Protein AF-0000000086747196 (afdb_homodimer)

Structure (mmCIF, N/CA/C/O backbone):
data_AF-0000000086747196-model_v1
#
loop_
_entity.id
_entity.type
_entity.pdbx_description
1 polymer 'Antibiotic biosynthesis monooxygenase'
#
loop_
_atom_site.group_PDB
_atom_site.id
_atom_site.type_symbol
_atom_site.label_atom_id
_atom_site.label_alt_id
_atom_site.label_comp_id
_atom_site.label_asym_id
_atom_site.label_entity_id
_atom_site.label_seq_id
_atom_site.pdbx_PDB_ins_code
_atom_site.Cartn_x
_atom_site.Cartn_y
_atom_site.Cartn_z
_atom_site.occupancy
_atom_site.B_iso_or_equiv
_atom_site.auth_seq_id
_atom_site.auth_comp_id
_atom_site.auth_asym_id
_atom_site.auth_atom_id
_atom_site.pdbx_PDB_model_num
ATOM 1 N N . MET A 1 1 ? -5.027 11.367 19.156 1 90.75 1 MET A N 1
ATOM 2 C CA . MET A 1 1 ? -3.875 11.539 18.266 1 90.75 1 MET A CA 1
ATOM 3 C C . MET A 1 1 ? -3.477 10.211 17.625 1 90.75 1 MET A C 1
ATOM 5 O O . MET A 1 1 ? -3.559 9.156 18.266 1 90.75 1 MET A O 1
ATOM 9 N N . VAL A 1 2 ? -2.98 10.359 16.328 1 92.88 2 VAL A N 1
ATOM 10 C CA . VAL A 1 2 ? -2.553 9.156 15.625 1 92.88 2 VAL A CA 1
ATOM 11 C C . VAL A 1 2 ? -1.23 8.664 16.203 1 92.88 2 VAL A C 1
ATOM 13 O O . VAL A 1 2 ? -0.332 9.453 16.5 1 92.88 2 VAL A O 1
ATOM 16 N N . LYS A 1 3 ? -1.18 7.414 16.469 1 95.62 3 LYS A N 1
ATOM 17 C CA . LYS A 1 3 ? 0.09 6.77 16.781 1 95.62 3 LYS A CA 1
ATOM 18 C C . LYS A 1 3 ? 0.82 6.324 15.523 1 95.62 3 LYS A C 1
ATOM 20 O O . LYS A 1 3 ? 0.266 5.586 14.703 1 95.62 3 LYS A O 1
ATOM 25 N N . LEU A 1 4 ? 2.094 6.734 15.367 1 96.31 4 LEU A N 1
ATOM 26 C CA . LEU A 1 4 ? 2.871 6.344 14.195 1 96.31 4 LEU A CA 1
ATOM 27 C C . LEU A 1 4 ? 3.801 5.18 14.523 1 96.31 4 LEU A C 1
ATOM 29 O O . LEU A 1 4 ? 4.527 5.223 15.516 1 96.31 4 LEU A O 1
ATOM 33 N N . GLU A 1 5 ? 3.701 4.172 13.781 1 97.94 5 GLU A N 1
ATOM 34 C CA . GLU A 1 5 ? 4.578 3.012 13.922 1 97.94 5 GLU A CA 1
ATOM 35 C C . GLU A 1 5 ? 5.402 2.791 12.656 1 97.94 5 GLU A C 1
ATOM 37 O O . GLU A 1 5 ? 4.91 2.986 11.547 1 97.94 5 GLU A O 1
ATOM 42 N N . GLU A 1 6 ? 6.676 2.35 12.859 1 98.69 6 GLU A N 1
ATOM 43 C CA . GLU A 1 6 ? 7.531 2.053 11.719 1 98.69 6 GLU A CA 1
ATOM 44 C C . GLU A 1 6 ? 7.023 0.837 10.945 1 98.69 6 GLU A C 1
ATOM 46 O O . GLU A 1 6 ? 6.73 -0.203 11.539 1 98.69 6 GLU A O 1
ATOM 51 N N . MET A 1 7 ? 6.98 0.972 9.602 1 98.31 7 MET A N 1
ATOM 52 C CA . MET A 1 7 ? 6.586 -0.155 8.766 1 98.31 7 MET A CA 1
ATOM 53 C C . MET A 1 7 ? 7.738 -1.137 8.594 1 98.31 7 MET A C 1
ATOM 55 O O . MET A 1 7 ? 7.523 -2.346 8.492 1 98.31 7 MET A O 1
ATOM 59 N N . ASP A 1 8 ? 8.922 -0.646 8.539 1 98 8 ASP A N 1
ATOM 60 C CA . ASP A 1 8 ? 10.141 -1.409 8.297 1 98 8 ASP A CA 1
ATOM 61 C C . ASP A 1 8 ? 10.992 -1.504 9.562 1 98 8 ASP A C 1
ATOM 63 O O . ASP A 1 8 ? 11.078 -0.542 10.328 1 98 8 ASP A O 1
ATOM 67 N N . THR A 1 9 ? 11.625 -2.621 9.727 1 95.06 9 THR A N 1
ATOM 68 C CA . THR A 1 9 ? 12.43 -2.793 10.922 1 95.06 9 THR A CA 1
ATOM 69 C C . THR A 1 9 ? 13.891 -2.441 10.648 1 95.06 9 THR A C 1
ATOM 71 O O . THR A 1 9 ? 14.68 -2.297 11.586 1 95.06 9 THR A O 1
ATOM 74 N N . HIS A 1 10 ? 14.258 -2.199 9.43 1 96.62 10 HIS A N 1
ATOM 75 C CA . HIS A 1 10 ? 15.648 -1.953 9.055 1 96.62 10 HIS A CA 1
ATOM 76 C C . HIS A 1 10 ? 15.914 -0.462 8.883 1 96.62 10 HIS A C 1
ATOM 78 O O . HIS A 1 10 ? 17.031 0.002 9.109 1 96.62 10 HIS A O 1
ATOM 84 N N . VAL A 1 11 ? 14.945 0.25 8.375 1 98.12 11 VAL A N 1
ATOM 85 C CA . VAL A 1 11 ? 15.07 1.682 8.117 1 98.12 11 VAL A CA 1
ATOM 86 C C . VAL A 1 11 ? 13.844 2.412 8.672 1 98.12 11 VAL A C 1
ATOM 88 O O . VAL A 1 11 ? 12.711 1.961 8.492 1 98.12 11 VAL A O 1
ATOM 91 N N . THR A 1 12 ? 14.078 3.535 9.367 1 98.31 12 THR A N 1
ATOM 92 C CA . THR A 1 12 ? 12.992 4.348 9.898 1 98.31 12 THR A CA 1
ATOM 93 C C . THR A 1 12 ? 12.508 5.355 8.859 1 98.31 12 THR A C 1
ATOM 95 O O . THR A 1 12 ? 13.188 5.613 7.867 1 98.31 12 THR A O 1
ATOM 98 N N . LEU A 1 13 ? 11.359 5.895 9.109 1 98.56 13 LEU A N 1
ATOM 99 C CA . LEU A 1 13 ? 10.859 6.965 8.25 1 98.56 13 LEU A CA 1
ATOM 100 C C . LEU A 1 13 ? 11.812 8.148 8.25 1 98.56 13 LEU A C 1
ATOM 102 O O . LEU A 1 13 ? 12.086 8.734 7.199 1 98.56 13 LEU A O 1
ATOM 106 N N . ARG A 1 14 ? 12.297 8.492 9.414 1 98.19 14 ARG A N 1
ATOM 107 C CA . ARG A 1 14 ? 13.234 9.609 9.5 1 98.19 14 ARG A CA 1
ATOM 108 C C . ARG A 1 14 ? 14.461 9.367 8.625 1 98.19 14 ARG A C 1
ATOM 110 O O . ARG A 1 14 ? 14.906 10.273 7.914 1 98.19 14 ARG A O 1
ATOM 117 N N . GLU A 1 15 ? 14.992 8.156 8.648 1 98.62 15 GLU A N 1
ATOM 118 C CA . GLU A 1 15 ? 16.141 7.816 7.809 1 98.62 15 GLU A CA 1
ATOM 119 C C . GLU A 1 15 ? 15.789 7.945 6.324 1 98.62 15 GLU A C 1
ATOM 121 O O . GLU A 1 15 ? 16.625 8.352 5.52 1 98.62 15 GLU A O 1
ATOM 126 N N . GLN A 1 16 ? 14.633 7.617 5.965 1 98.88 16 GLN A N 1
ATOM 127 C CA . GLN A 1 16 ? 14.188 7.785 4.586 1 98.88 16 GLN A CA 1
ATOM 128 C C . GLN A 1 16 ? 14.141 9.266 4.199 1 98.88 16 GLN A C 1
ATOM 130 O O . GLN A 1 16 ? 14.672 9.656 3.158 1 98.88 16 GLN A O 1
ATOM 135 N N . LEU A 1 17 ? 13.547 10.023 5.07 1 98.69 17 LEU A N 1
ATOM 136 C CA . LEU A 1 17 ? 13.328 11.438 4.797 1 98.69 17 LEU A CA 1
ATOM 137 C C . LEU A 1 17 ? 14.648 12.156 4.555 1 98.69 17 LEU A C 1
ATOM 139 O O . LEU A 1 17 ? 14.703 13.133 3.809 1 98.69 17 LEU A O 1
ATOM 143 N N . PHE A 1 18 ? 15.664 11.609 5.051 1 98.44 18 PHE A N 1
ATOM 144 C CA . PHE A 1 18 ? 16.922 12.328 4.949 1 98.44 18 PHE A CA 1
ATOM 145 C C . PHE A 1 18 ? 17.938 11.547 4.105 1 98.44 18 PHE A C 1
ATOM 147 O O . PHE A 1 18 ? 19.125 11.828 4.145 1 98.44 18 PHE A O 1
ATOM 154 N N . SER A 1 19 ? 17.406 10.578 3.381 1 98.56 19 SER A N 1
ATOM 155 C CA . SER A 1 19 ? 18.266 9.844 2.449 1 98.56 19 SER A CA 1
ATOM 156 C C . SER A 1 19 ? 18.516 10.656 1.182 1 98.56 19 SER A C 1
ATOM 158 O O . SER A 1 19 ? 18.016 11.773 1.042 1 98.56 19 SER A O 1
ATOM 160 N N . ASN A 1 20 ? 19.391 10.141 0.285 1 96.75 20 ASN A N 1
ATOM 161 C CA . ASN A 1 20 ? 19.703 10.797 -0.978 1 96.75 20 ASN A CA 1
ATOM 162 C C . ASN A 1 20 ? 18.984 10.148 -2.148 1 96.75 20 ASN A C 1
ATOM 164 O O . ASN A 1 20 ? 19.594 9.812 -3.162 1 96.75 20 ASN A O 1
ATOM 168 N N . THR A 1 21 ? 17.781 10.133 -2.027 1 97.94 21 THR A N 1
ATOM 169 C CA . THR A 1 21 ? 16.984 9.5 -3.07 1 97.94 21 THR A CA 1
ATOM 170 C C . THR A 1 21 ? 16.562 10.516 -4.125 1 97.94 21 THR A C 1
ATOM 172 O O . THR A 1 21 ? 16.078 11.602 -3.791 1 97.94 21 THR A O 1
ATOM 175 N N . ASP A 1 22 ? 16.781 10.148 -5.402 1 97.88 22 ASP A N 1
ATOM 176 C CA . ASP A 1 22 ? 16.375 11 -6.52 1 97.88 22 ASP A CA 1
ATOM 177 C C . ASP A 1 22 ? 15.141 10.438 -7.211 1 97.88 22 ASP A C 1
ATOM 179 O O . ASP A 1 22 ? 14.805 9.266 -7.039 1 97.88 22 ASP A O 1
ATOM 183 N N . GLY A 1 23 ? 14.43 11.359 -7.898 1 97.81 23 GLY A N 1
ATOM 184 C CA . GLY A 1 23 ? 13.281 10.922 -8.68 1 97.81 23 GLY A CA 1
ATOM 185 C C . GLY A 1 23 ? 11.984 10.906 -7.891 1 97.81 23 GLY A C 1
ATOM 186 O O . GLY A 1 23 ? 11.969 11.273 -6.715 1 97.81 23 GLY A O 1
ATOM 187 N N . SER A 1 24 ? 10.961 10.531 -8.531 1 98.44 24 SER A N 1
ATOM 188 C CA . SER A 1 24 ? 9.633 10.477 -7.938 1 98.44 24 SER A CA 1
ATOM 189 C C . SER A 1 24 ? 9.562 9.422 -6.84 1 98.44 24 SER A C 1
ATOM 191 O O . SER A 1 24 ? 10.266 8.406 -6.898 1 98.44 24 SER A O 1
ATOM 193 N N . ILE A 1 25 ? 8.789 9.68 -5.848 1 98.88 25 ILE A N 1
ATOM 194 C CA . ILE A 1 25 ? 8.609 8.727 -4.754 1 98.88 25 ILE A CA 1
ATOM 195 C C . ILE A 1 25 ? 7.121 8.516 -4.492 1 98.88 25 ILE A C 1
ATOM 197 O O . ILE A 1 25 ? 6.281 9.234 -5.035 1 98.88 25 ILE A O 1
ATOM 201 N N . VAL A 1 26 ? 6.859 7.461 -3.758 1 98.88 26 VAL A N 1
ATOM 202 C CA . VAL A 1 26 ? 5.504 7.117 -3.35 1 98.88 26 VAL A CA 1
ATOM 203 C C . VAL A 1 26 ? 5.43 7.023 -1.826 1 98.88 26 VAL A C 1
ATOM 205 O O . VAL A 1 26 ? 6.129 6.215 -1.214 1 98.88 26 VAL A O 1
ATOM 208 N N . LEU A 1 27 ? 4.656 7.879 -1.209 1 98.88 27 LEU A N 1
ATOM 209 C CA . LEU A 1 27 ? 4.309 7.719 0.199 1 98.88 27 LEU A CA 1
ATOM 210 C C . LEU A 1 27 ? 3.152 6.742 0.368 1 98.88 27 LEU A C 1
ATOM 212 O O . LEU A 1 27 ? 2.066 6.961 -0.173 1 98.88 27 LEU A O 1
ATOM 216 N N . VAL A 1 28 ? 3.426 5.645 1.025 1 98.88 28 VAL A N 1
ATOM 217 C CA . VAL A 1 28 ? 2.379 4.719 1.438 1 98.88 28 VAL A CA 1
ATOM 218 C C . VAL A 1 28 ? 2.174 4.809 2.949 1 98.88 28 VAL A C 1
ATOM 220 O O . VAL A 1 28 ? 3.141 4.828 3.713 1 98.88 28 VAL A O 1
ATOM 223 N N . ASN A 1 29 ? 1 4.957 3.367 1 98.75 29 ASN A N 1
ATOM 224 C CA . ASN A 1 29 ? 0.638 4.902 4.781 1 98.75 29 ASN A CA 1
ATOM 225 C C . ASN A 1 29 ? -0.498 3.914 5.031 1 98.75 29 ASN A C 1
ATOM 227 O O . ASN A 1 29 ? -1.583 4.051 4.461 1 98.75 29 ASN A O 1
ATOM 231 N N . ILE A 1 30 ? -0.238 2.922 5.812 1 98.81 30 ILE A N 1
ATOM 232 C CA . ILE A 1 30 ? -1.28 1.993 6.234 1 98.81 30 ILE A CA 1
ATOM 233 C C . ILE A 1 30 ? -1.869 2.449 7.566 1 98.81 30 ILE A C 1
ATOM 235 O O . ILE A 1 30 ? -1.138 2.65 8.539 1 98.81 30 ILE A O 1
ATOM 239 N N . PHE A 1 31 ? -3.195 2.605 7.602 1 98.44 31 PHE A N 1
ATOM 240 C CA . PHE A 1 31 ? -3.902 2.982 8.82 1 98.44 31 PHE A CA 1
ATOM 241 C C . PHE A 1 31 ? -4.699 1.806 9.367 1 98.44 31 PHE A C 1
ATOM 243 O O . PHE A 1 31 ? -5.328 1.066 8.609 1 98.44 31 PHE A O 1
ATOM 250 N N . HIS A 1 32 ? -4.648 1.648 10.648 1 98.38 32 HIS A N 1
ATOM 251 C CA . HIS A 1 32 ? -5.547 0.742 11.359 1 98.38 32 HIS A CA 1
ATOM 252 C C . HIS A 1 32 ? -6.477 1.506 12.289 1 98.38 32 HIS A C 1
ATOM 254 O O . HIS A 1 32 ? -6.02 2.262 13.148 1 98.38 32 HIS A O 1
ATOM 260 N N . VAL A 1 33 ? -7.707 1.326 12.039 1 97.12 33 VAL A N 1
ATOM 261 C CA . VAL A 1 33 ? -8.727 2.002 12.836 1 97.12 33 VAL A CA 1
ATOM 262 C C . VAL A 1 33 ? -9.852 1.024 13.172 1 97.12 33 VAL A C 1
ATOM 264 O O . VAL A 1 33 ? -10.039 0.022 12.484 1 97.12 33 VAL A O 1
ATOM 267 N N . ASP A 1 34 ? -10.523 1.28 14.336 1 96.81 34 ASP A N 1
ATOM 268 C CA . ASP A 1 34 ? -11.773 0.56 14.547 1 96.81 34 ASP A CA 1
ATOM 269 C C . ASP A 1 34 ? -12.734 0.773 13.375 1 96.81 34 ASP A C 1
ATOM 271 O O . ASP A 1 34 ? -12.953 1.907 12.945 1 96.81 34 ASP A O 1
ATOM 275 N N . PRO A 1 35 ? -13.258 -0.34 12.883 1 97 35 PRO A N 1
ATOM 276 C CA . PRO A 1 35 ? -14.125 -0.192 11.711 1 97 35 PRO A CA 1
ATOM 277 C C . PRO A 1 35 ? -15.258 0.809 11.938 1 97 35 PRO A C 1
ATOM 279 O O . PRO A 1 35 ? -15.695 1.475 11 1 97 35 PRO A O 1
ATOM 282 N N . SER A 1 36 ? -15.719 0.978 13.117 1 96.62 36 SER A N 1
ATOM 283 C CA . SER A 1 36 ? -16.797 1.91 13.43 1 96.62 36 SER A CA 1
ATOM 284 C C . SER A 1 36 ? -16.344 3.357 13.266 1 96.62 36 SER A C 1
ATOM 286 O O . SER A 1 36 ? -17.172 4.27 13.219 1 96.62 36 SER A O 1
ATOM 288 N N . MET A 1 37 ? -15.055 3.584 13.102 1 95.88 37 MET A N 1
ATOM 289 C CA . MET A 1 37 ? -14.492 4.93 13.008 1 95.88 37 MET A CA 1
ATOM 290 C C . MET A 1 37 ? -13.992 5.211 11.594 1 95.88 37 MET A C 1
ATOM 292 O O . MET A 1 37 ? -13.219 6.145 11.375 1 95.88 37 MET A O 1
ATOM 296 N N . ALA A 1 38 ? -14.43 4.434 10.656 1 96.5 38 ALA A N 1
ATOM 297 C CA . ALA A 1 38 ? -13.984 4.566 9.273 1 96.5 38 ALA A CA 1
ATOM 298 C C . ALA A 1 38 ? -14.281 5.961 8.727 1 96.5 38 ALA A C 1
ATOM 300 O O . ALA A 1 38 ? -13.406 6.602 8.141 1 96.5 38 ALA A O 1
ATOM 301 N N . ASP A 1 39 ? -15.5 6.449 8.938 1 96.12 39 ASP A N 1
ATOM 302 C CA . ASP A 1 39 ? -15.891 7.754 8.414 1 96.12 39 ASP A CA 1
ATOM 303 C C . ASP A 1 39 ? -15.047 8.867 9.023 1 96.12 39 ASP A C 1
ATOM 305 O O . ASP A 1 39 ? -14.68 9.828 8.344 1 96.12 39 ASP A O 1
ATOM 309 N N . ALA A 1 40 ? -14.773 8.727 10.281 1 96.25 40 ALA A N 1
ATOM 310 C CA . ALA A 1 40 ? -13.938 9.719 10.953 1 96.25 40 ALA A CA 1
ATOM 311 C C . ALA A 1 40 ? -12.531 9.75 10.367 1 96.25 40 ALA A C 1
ATOM 313 O O . ALA A 1 40 ? -11.953 10.828 10.188 1 96.25 40 ALA A O 1
ATOM 314 N N . LEU A 1 41 ? -11.969 8.617 10.047 1 97.38 41 LEU A N 1
ATOM 315 C CA . LEU A 1 41 ? -10.664 8.555 9.406 1 97.38 41 LEU A CA 1
ATOM 316 C C . LEU A 1 41 ? -10.695 9.25 8.047 1 97.38 41 LEU A C 1
ATOM 318 O O . LEU A 1 41 ? -9.805 10.031 7.719 1 97.38 41 LEU A O 1
ATOM 322 N N . ILE A 1 42 ? -11.711 8.945 7.262 1 97.5 42 ILE A N 1
ATOM 323 C CA . ILE A 1 42 ? -11.82 9.5 5.918 1 97.5 42 ILE A CA 1
ATOM 324 C C . ILE A 1 42 ? -11.867 11.023 5.988 1 97.5 42 ILE A C 1
ATOM 326 O O . ILE A 1 42 ? -11.172 11.711 5.238 1 97.5 42 ILE A O 1
ATOM 330 N N . GLU A 1 43 ? -12.594 11.562 6.906 1 96.44 43 GLU A N 1
ATOM 331 C CA . GLU A 1 43 ? -12.727 13.008 7.051 1 96.44 43 GLU A CA 1
ATOM 332 C C . GLU A 1 43 ? -11.406 13.648 7.473 1 96.44 43 GLU A C 1
ATOM 334 O O . GLU A 1 43 ? -11.016 14.688 6.938 1 96.44 43 GLU A O 1
ATOM 339 N N . THR A 1 44 ? -10.797 13.023 8.422 1 96.81 44 THR A N 1
ATOM 340 C CA . THR A 1 44 ? -9.531 13.562 8.898 1 96.81 44 THR A CA 1
ATOM 341 C C . THR A 1 44 ? -8.461 13.469 7.812 1 96.81 44 THR A C 1
ATOM 343 O O . THR A 1 44 ? -7.707 14.422 7.594 1 96.81 44 THR A O 1
ATOM 346 N N . TRP A 1 45 ? -8.398 12.359 7.141 1 97.44 45 TRP A N 1
ATOM 347 C CA . TRP A 1 45 ? -7.449 12.18 6.043 1 97.44 45 TRP A CA 1
ATOM 348 C C . TRP A 1 45 ? -7.688 13.211 4.941 1 97.44 45 TRP A C 1
ATOM 350 O O . TRP A 1 45 ? -6.742 13.695 4.324 1 97.44 45 TRP A O 1
ATOM 360 N N . LYS A 1 46 ? -8.961 13.5 4.633 1 97.38 46 LYS A N 1
ATOM 361 C CA . LYS A 1 46 ? -9.297 14.516 3.641 1 97.38 46 LYS A CA 1
ATOM 362 C C . LYS A 1 46 ? -8.625 15.844 3.957 1 97.38 46 LYS A C 1
ATOM 364 O O . LYS A 1 46 ? -8.117 16.516 3.057 1 97.38 46 LYS A O 1
ATOM 369 N N . GLU A 1 47 ? -8.578 16.203 5.137 1 96.06 47 GLU A N 1
ATOM 370 C CA . GLU A 1 47 ? -7.93 17.453 5.547 1 96.06 47 GLU A CA 1
ATOM 371 C C . GLU A 1 47 ? -6.43 17.406 5.277 1 96.06 47 GLU A C 1
ATOM 373 O O . GLU A 1 47 ? -5.852 18.391 4.805 1 96.06 47 GLU A O 1
ATOM 378 N N . ASP A 1 48 ? -5.801 16.266 5.605 1 96.12 48 ASP A N 1
ATOM 379 C CA . ASP A 1 48 ? -4.383 16.094 5.293 1 96.12 48 ASP A CA 1
ATOM 380 C C . ASP A 1 48 ? -4.137 16.203 3.791 1 96.12 48 ASP A C 1
ATOM 382 O O . ASP A 1 48 ? -3.199 16.891 3.363 1 96.12 48 ASP A O 1
ATOM 386 N N . ALA A 1 49 ? -4.98 15.562 3.049 1 96.94 49 ALA A N 1
ATOM 387 C CA . ALA A 1 49 ? -4.832 15.555 1.595 1 96.94 49 ALA A CA 1
ATOM 388 C C . ALA A 1 49 ? -5 16.953 1.022 1 96.94 49 ALA A C 1
ATOM 390 O O . ALA A 1 49 ? -4.273 17.359 0.107 1 96.94 49 ALA A O 1
ATOM 391 N N . GLU A 1 50 ? -5.941 17.703 1.51 1 96.25 50 GLU A N 1
ATOM 392 C CA . GLU A 1 50 ? -6.133 19.094 1.083 1 96.25 50 GLU A CA 1
ATOM 393 C C . GLU A 1 50 ? -4.902 19.938 1.394 1 96.25 50 GLU A C 1
ATOM 395 O O . GLU A 1 50 ? -4.473 20.75 0.565 1 96.25 50 GLU A O 1
ATOM 400 N N . TYR A 1 51 ? -4.398 19.719 2.525 1 96.25 51 TYR A N 1
ATOM 401 C CA . TYR A 1 51 ? -3.17 20.422 2.885 1 96.25 51 TYR A CA 1
ATOM 402 C C . TYR A 1 51 ? -2.053 20.094 1.9 1 96.25 51 TYR A C 1
ATOM 404 O O . TYR A 1 51 ? -1.415 21 1.357 1 96.25 51 TYR A O 1
ATOM 412 N N . PHE A 1 52 ? -1.78 18.75 1.651 1 96.25 52 PHE A N 1
ATOM 413 C CA . PHE A 1 52 ? -0.699 18.328 0.769 1 96.25 52 PHE A CA 1
ATOM 414 C C . PHE A 1 52 ? -0.926 18.844 -0.649 1 96.25 52 PHE A C 1
ATOM 416 O O . PHE A 1 52 ? 0.028 19.188 -1.35 1 96.25 52 PHE A O 1
ATOM 423 N N . ARG A 1 53 ? -2.137 18.906 -1.049 1 95 53 ARG A N 1
ATOM 424 C CA . ARG A 1 53 ? -2.453 19.391 -2.391 1 95 53 ARG A CA 1
ATOM 425 C C . ARG A 1 53 ? -2.078 20.859 -2.547 1 95 53 ARG A C 1
ATOM 427 O O . ARG A 1 53 ? -1.867 21.328 -3.664 1 95 53 ARG A O 1
ATOM 434 N N . SER A 1 54 ? -2.047 21.562 -1.485 1 93.56 54 SER A N 1
ATOM 435 C CA . SER A 1 54 ? -1.68 22.984 -1.514 1 93.56 54 SER A CA 1
ATOM 436 C C . SER A 1 54 ? -0.167 23.156 -1.578 1 93.56 54 SER A C 1
ATOM 438 O O . SER A 1 54 ? 0.325 24.266 -1.805 1 93.56 54 SER A O 1
ATOM 440 N N . LYS A 1 55 ? 0.55 22.047 -1.38 1 93.62 55 LYS A N 1
ATOM 441 C CA . LYS A 1 55 ? 2.01 22.078 -1.384 1 93.62 55 LYS A CA 1
ATOM 442 C C . LYS A 1 55 ? 2.564 21.734 -2.764 1 93.62 55 LYS A C 1
ATOM 444 O O . LYS A 1 55 ? 1.924 21.016 -3.537 1 93.62 55 LYS A O 1
ATOM 449 N N . VAL A 1 56 ? 3.699 22.219 -3.039 1 94.75 56 VAL A N 1
ATOM 450 C CA . VAL A 1 56 ? 4.367 21.922 -4.301 1 94.75 56 VAL A CA 1
ATOM 451 C C . VAL A 1 56 ? 4.871 20.484 -4.293 1 94.75 56 VAL A C 1
ATOM 453 O O . VAL A 1 56 ? 5.422 20.016 -3.295 1 94.75 56 VAL A O 1
ATOM 456 N N . GLY A 1 57 ? 4.578 19.75 -5.422 1 97.94 57 GLY A N 1
ATOM 457 C CA . GLY A 1 57 ? 5.289 18.5 -5.617 1 97.94 57 GLY A CA 1
ATOM 458 C C . GLY A 1 57 ? 4.379 17.281 -5.551 1 97.94 57 GLY A C 1
ATOM 459 O O . GLY A 1 57 ? 4.758 16.203 -5.98 1 97.94 57 GLY A O 1
ATOM 460 N N . LEU A 1 58 ? 3.164 17.406 -4.957 1 98.19 58 LEU A N 1
ATOM 461 C CA . LEU A 1 58 ? 2.246 16.266 -4.969 1 98.19 58 LEU A CA 1
ATOM 462 C C . LEU A 1 58 ? 1.676 16.031 -6.363 1 98.19 58 LEU A C 1
ATOM 464 O O . LEU A 1 58 ? 1.052 16.938 -6.938 1 98.19 58 LEU A O 1
ATOM 468 N N . ILE A 1 59 ? 1.84 14.891 -6.887 1 97.81 59 ILE A N 1
ATOM 469 C CA . ILE A 1 59 ? 1.353 14.547 -8.219 1 97.81 59 ILE A CA 1
ATOM 470 C C . ILE A 1 59 ? -0.049 13.945 -8.109 1 97.81 59 ILE A C 1
ATOM 472 O O . ILE A 1 59 ? -0.951 14.328 -8.859 1 97.81 59 ILE A O 1
ATOM 476 N N . SER A 1 60 ? -0.251 13.023 -7.172 1 97.31 60 S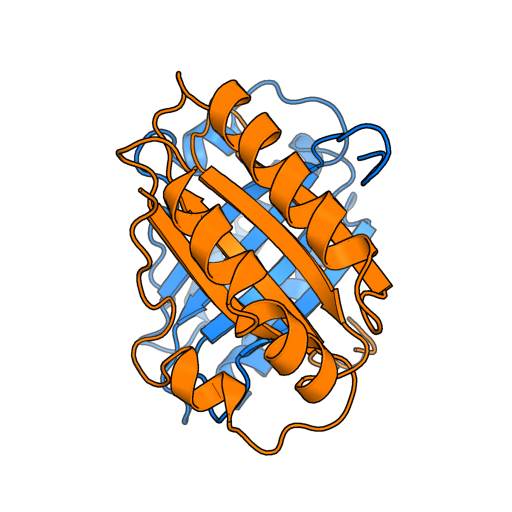ER A N 1
ATOM 477 C CA . SER A 1 60 ? -1.556 12.406 -6.969 1 97.31 60 SER A CA 1
ATOM 478 C C . SER A 1 60 ? -1.634 11.719 -5.609 1 97.31 60 SER A C 1
ATOM 480 O O . SER A 1 60 ? -0.605 11.391 -5.012 1 97.31 60 SER A O 1
ATOM 482 N N . THR A 1 61 ? -2.822 11.539 -5.121 1 98.19 61 THR A N 1
ATOM 483 C CA . THR A 1 61 ? -3.076 10.758 -3.914 1 98.19 61 THR A CA 1
ATOM 484 C C . THR A 1 61 ? -4.387 9.992 -4.031 1 98.19 61 THR A C 1
ATOM 486 O O . THR A 1 61 ? -5.332 10.453 -4.676 1 98.19 61 THR A O 1
ATOM 489 N N . GLN A 1 62 ? -4.445 8.805 -3.518 1 98.44 62 GLN A N 1
ATOM 490 C CA . GLN A 1 62 ? -5.609 7.93 -3.529 1 98.44 62 GLN A CA 1
ATOM 491 C C . GLN A 1 62 ? -5.742 7.172 -2.211 1 98.44 62 GLN A C 1
ATOM 493 O O . GLN A 1 62 ? -4.793 6.527 -1.762 1 98.44 62 GLN A O 1
ATOM 498 N N . LEU A 1 63 ? -6.918 7.367 -1.533 1 98.69 63 LEU A N 1
ATOM 499 C CA . LEU A 1 63 ? -7.23 6.57 -0.352 1 98.69 63 LEU A CA 1
ATOM 500 C C . LEU A 1 63 ? -7.879 5.246 -0.746 1 98.69 63 LEU A C 1
ATOM 502 O O . LEU A 1 63 ? -8.641 5.188 -1.714 1 98.69 63 LEU A O 1
ATOM 506 N N . HIS A 1 64 ? -7.566 4.184 -0.049 1 98.81 64 HIS A N 1
ATOM 507 C CA . HIS A 1 64 ? -8.156 2.855 -0.188 1 98.81 64 HIS A CA 1
ATOM 508 C C . HIS A 1 64 ? -8.68 2.342 1.148 1 98.81 64 HIS A C 1
ATOM 510 O O . HIS A 1 64 ? -8.117 2.658 2.201 1 98.81 64 HIS A O 1
ATOM 516 N N . ARG A 1 65 ? -9.734 1.574 1.133 1 98.69 65 ARG A N 1
ATOM 517 C CA . ARG A 1 65 ? -10.188 0.85 2.316 1 98.69 65 ARG A CA 1
ATOM 518 C C . ARG A 1 65 ? -10.25 -0.65 2.049 1 98.69 65 ARG A C 1
ATOM 520 O O . ARG A 1 65 ? -10.695 -1.078 0.982 1 98.69 65 ARG A O 1
ATOM 527 N N . GLY A 1 66 ? -9.789 -1.485 3.072 1 98.88 66 GLY A N 1
ATOM 528 C CA . GLY A 1 66 ? -10 -2.922 2.977 1 98.88 66 GLY A CA 1
ATOM 529 C C . GLY A 1 66 ? -11.461 -3.301 2.83 1 98.88 66 GLY A C 1
ATOM 530 O O . GLY A 1 66 ? -12.344 -2.643 3.393 1 98.88 66 GLY A O 1
ATOM 531 N N . ILE A 1 67 ? -11.711 -4.383 2.107 1 98.81 67 ILE A N 1
ATOM 532 C CA . ILE A 1 67 ? -13.094 -4.793 1.866 1 98.81 67 ILE A CA 1
ATOM 533 C C . ILE A 1 67 ? -13.57 -5.68 3.014 1 98.81 67 ILE A C 1
ATOM 535 O O . ILE A 1 67 ? -12.82 -5.957 3.951 1 98.81 67 ILE A O 1
ATOM 539 N N . ALA A 1 68 ? -14.844 -6.043 3.018 1 98.44 68 ALA A N 1
ATOM 540 C CA . ALA A 1 68 ? -15.469 -6.965 3.967 1 98.44 68 ALA A CA 1
ATOM 541 C C . ALA A 1 68 ? -15.508 -6.363 5.367 1 98.44 68 ALA A C 1
ATOM 543 O O . ALA A 1 68 ? -15.336 -7.074 6.359 1 98.44 68 ALA A O 1
ATOM 544 N N . GLY A 1 69 ? -15.617 -4.996 5.438 1 97.44 69 GLY A N 1
ATOM 545 C CA . GLY A 1 69 ? -15.734 -4.332 6.727 1 97.44 69 GLY A CA 1
ATOM 546 C C . GLY A 1 69 ? -14.398 -4.086 7.395 1 97.44 69 GLY A C 1
ATOM 547 O O . GLY A 1 69 ? -14.328 -3.908 8.609 1 97.44 69 GLY A O 1
ATOM 548 N N . SER A 1 70 ? -13.352 -4.098 6.629 1 98.56 70 SER A N 1
ATOM 549 C CA . SER A 1 70 ? -11.992 -3.916 7.117 1 98.56 70 SER A CA 1
ATOM 550 C C . SER A 1 70 ? -11.805 -2.535 7.738 1 98.56 70 SER A C 1
ATOM 552 O O . SER A 1 70 ? -12.336 -1.545 7.234 1 98.56 70 SER A O 1
ATOM 554 N N . GLY A 1 71 ? -11.031 -2.469 8.836 1 97.81 71 GLY A N 1
ATOM 555 C CA . GLY A 1 71 ? -10.617 -1.213 9.438 1 97.81 71 GLY A CA 1
ATOM 556 C C . GLY A 1 71 ? -9.242 -0.757 8.969 1 97.81 71 GLY A C 1
ATOM 557 O O . GLY A 1 71 ? -8.617 0.093 9.602 1 97.81 71 GLY A O 1
ATOM 558 N N . THR A 1 72 ? -8.742 -1.371 7.941 1 98.75 72 THR A N 1
ATOM 559 C CA . THR A 1 72 ? -7.438 -1.023 7.383 1 98.75 72 THR A CA 1
ATOM 560 C C . THR A 1 72 ? -7.594 -0.133 6.156 1 98.75 72 THR A C 1
ATOM 562 O O . THR A 1 72 ? -8.383 -0.437 5.258 1 98.75 72 THR A O 1
ATOM 565 N N . PHE A 1 73 ? -6.887 1.001 6.164 1 98.81 73 PHE A N 1
ATOM 566 C CA . PHE A 1 73 ? -6.836 1.931 5.043 1 98.81 73 PHE A CA 1
ATOM 567 C C . PHE A 1 73 ? -5.414 2.059 4.508 1 98.81 73 PHE A C 1
ATOM 569 O O . PHE A 1 73 ? -4.449 1.816 5.234 1 98.81 73 PHE A O 1
ATOM 576 N N . MET A 1 74 ? -5.316 2.367 3.273 1 98.81 74 MET A N 1
ATOM 577 C CA . MET A 1 74 ? -4.023 2.643 2.652 1 98.81 74 MET A CA 1
ATOM 578 C C . MET A 1 74 ? -4.074 3.932 1.838 1 98.81 74 MET A C 1
ATOM 580 O O . MET A 1 74 ? -4.918 4.078 0.952 1 98.81 74 MET A O 1
ATOM 584 N N . ASN A 1 75 ? -3.201 4.812 2.158 1 98.62 75 ASN A N 1
ATOM 585 C CA . ASN A 1 75 ? -2.943 5.98 1.323 1 98.62 75 ASN A CA 1
ATOM 586 C C . ASN A 1 75 ? -1.807 5.723 0.337 1 98.62 75 ASN A C 1
ATOM 588 O O . ASN A 1 75 ? -0.761 5.191 0.713 1 98.62 75 ASN A O 1
ATOM 592 N N . TYR A 1 76 ? -2.02 6.027 -0.829 1 98.69 76 TYR A N 1
ATOM 593 C CA . TYR A 1 76 ? -1.042 5.973 -1.91 1 98.69 76 TYR A CA 1
ATOM 594 C C . TYR A 1 76 ? -0.852 7.344 -2.545 1 98.69 76 TYR A C 1
ATOM 596 O O . TYR A 1 76 ? -1.729 7.828 -3.264 1 98.69 76 TYR A O 1
ATOM 604 N N . ALA A 1 77 ? 0.307 7.988 -2.299 1 98.62 77 ALA A N 1
ATOM 605 C CA . ALA A 1 77 ? 0.549 9.344 -2.783 1 98.62 77 ALA A CA 1
ATOM 606 C C . ALA A 1 77 ? 1.847 9.414 -3.582 1 98.62 77 ALA A C 1
ATOM 608 O O . ALA A 1 77 ? 2.91 9.039 -3.088 1 98.62 77 ALA A O 1
ATOM 609 N N . VAL A 1 78 ? 1.786 9.938 -4.785 1 98.56 78 VAL A N 1
ATOM 610 C CA . VAL A 1 78 ? 2.939 10.094 -5.664 1 98.56 78 VAL A CA 1
ATOM 611 C C . VAL A 1 78 ? 3.465 11.523 -5.59 1 98.56 78 VAL A C 1
ATOM 613 O O . VAL A 1 78 ? 2.701 12.477 -5.738 1 98.56 78 VAL A O 1
ATOM 616 N N . TRP A 1 79 ? 4.715 11.641 -5.324 1 98.69 79 TRP A N 1
ATOM 617 C CA . TRP A 1 79 ? 5.371 12.938 -5.199 1 98.69 79 TRP A CA 1
ATOM 618 C C . TRP A 1 79 ? 6.465 13.102 -6.254 1 98.69 79 TRP A C 1
ATOM 620 O O . TRP A 1 79 ? 7.121 12.125 -6.629 1 98.69 79 TRP A O 1
ATOM 630 N N . GLU A 1 80 ? 6.715 14.289 -6.609 1 98.62 80 GLU A N 1
ATOM 631 C CA . GLU A 1 80 ? 7.738 14.617 -7.598 1 98.62 80 GLU A CA 1
ATOM 632 C C . GLU A 1 80 ? 9.133 14.258 -7.086 1 98.62 80 GLU A C 1
ATOM 634 O O . GLU A 1 80 ? 10.016 13.906 -7.871 1 98.62 80 GLU A O 1
ATOM 639 N N . SER A 1 81 ? 9.312 14.453 -5.809 1 98.69 81 SER A N 1
ATOM 640 C CA . SER A 1 81 ? 10.625 14.203 -5.227 1 98.69 81 SER A CA 1
ATOM 641 C C . SER A 1 81 ? 10.523 14 -3.717 1 98.69 81 SER A C 1
ATOM 643 O O . SER A 1 81 ? 9.547 14.406 -3.092 1 98.69 81 SER A O 1
ATOM 645 N N . LEU A 1 82 ? 11.578 13.367 -3.203 1 98.75 82 LEU A N 1
ATOM 646 C CA . LEU A 1 82 ? 11.68 13.195 -1.758 1 98.75 82 LEU A CA 1
ATOM 647 C C . LEU A 1 82 ? 11.766 14.539 -1.051 1 98.75 82 LEU A C 1
ATOM 649 O O . LEU A 1 82 ? 11.188 14.719 0.024 1 98.75 82 LEU A O 1
ATOM 653 N N . GLU A 1 83 ? 12.469 15.492 -1.657 1 98.44 83 GLU A N 1
ATOM 654 C CA . GLU A 1 83 ? 12.648 16.812 -1.076 1 98.44 83 GLU A CA 1
ATOM 655 C C . GLU A 1 83 ? 11.305 17.531 -0.896 1 98.44 83 GLU A C 1
ATOM 657 O O . GLU A 1 83 ? 11.047 18.125 0.148 1 98.44 83 GLU A O 1
ATOM 662 N N . ARG A 1 84 ? 10.5 17.469 -1.884 1 98.38 84 ARG A N 1
ATOM 663 C CA . ARG A 1 84 ? 9.195 18.109 -1.812 1 98.38 84 ARG A CA 1
ATOM 664 C C . ARG A 1 84 ? 8.32 17.453 -0.747 1 98.38 84 ARG A C 1
ATOM 666 O O . ARG A 1 84 ? 7.652 18.156 0.027 1 98.38 84 ARG A O 1
ATOM 673 N N . PHE A 1 85 ? 8.383 16.172 -0.68 1 98.69 85 PHE A N 1
ATOM 674 C CA . PHE A 1 85 ? 7.625 15.477 0.352 1 98.69 85 PHE A CA 1
ATOM 675 C C . PHE A 1 85 ? 8.156 15.812 1.739 1 98.69 85 PHE A C 1
ATOM 677 O O . PHE A 1 85 ? 7.383 16.141 2.645 1 98.69 85 PHE A O 1
ATOM 684 N N . ARG A 1 86 ? 9.414 15.727 1.873 1 98.31 86 ARG A N 1
ATOM 685 C CA . ARG A 1 86 ? 10.031 16.031 3.16 1 98.31 86 ARG A CA 1
ATOM 686 C C . ARG A 1 86 ? 9.617 17.406 3.662 1 98.31 86 ARG A C 1
ATOM 688 O O . ARG A 1 86 ? 9.258 17.562 4.832 1 98.31 86 ARG A O 1
ATOM 695 N N . ALA A 1 87 ? 9.664 18.359 2.799 1 97.94 87 ALA A N 1
ATOM 696 C CA . ALA A 1 87 ? 9.297 19.734 3.172 1 97.94 87 ALA A CA 1
ATOM 697 C C . ALA A 1 87 ? 7.855 19.797 3.654 1 97.94 87 ALA A C 1
ATOM 699 O O . ALA A 1 87 ? 7.562 20.453 4.664 1 97.94 87 ALA A O 1
ATOM 700 N N . ALA A 1 88 ? 6.996 19.125 2.984 1 97.88 88 ALA A N 1
ATOM 701 C CA . ALA A 1 88 ? 5.578 19.141 3.334 1 97.88 88 ALA A CA 1
ATOM 702 C C . ALA A 1 88 ? 5.324 18.375 4.629 1 97.88 88 ALA A C 1
ATOM 704 O O . ALA A 1 88 ? 4.594 18.844 5.504 1 97.88 88 ALA A O 1
ATOM 705 N N . PHE A 1 89 ? 5.961 17.219 4.758 1 97.56 89 PHE A N 1
ATOM 706 C CA . PHE A 1 89 ? 5.715 16.312 5.871 1 97.56 89 PHE A CA 1
ATOM 707 C C . PHE A 1 89 ? 6.289 16.875 7.164 1 97.56 89 PHE A C 1
ATOM 709 O O . PHE A 1 89 ? 5.723 16.672 8.242 1 97.56 89 PHE A O 1
ATOM 716 N N . MET A 1 90 ? 7.359 17.609 7.055 1 96.69 90 MET A N 1
ATOM 717 C CA . MET A 1 90 ? 8.039 18.109 8.25 1 96.69 90 MET A CA 1
ATOM 718 C C . MET A 1 90 ? 7.586 19.516 8.586 1 96.69 90 MET A C 1
ATOM 720 O O . MET A 1 90 ? 8.031 20.109 9.578 1 96.69 90 MET A O 1
ATOM 724 N N . ASP A 1 91 ? 6.73 20.047 7.758 1 96.38 91 ASP A N 1
ATOM 725 C CA . ASP A 1 91 ? 6.164 21.359 8.039 1 96.38 91 ASP A CA 1
ATOM 726 C C . ASP A 1 91 ? 5.426 21.375 9.375 1 96.38 91 ASP A C 1
ATOM 728 O O . ASP A 1 91 ? 4.578 20.516 9.625 1 96.38 91 ASP A O 1
ATOM 732 N N . PRO A 1 92 ? 5.707 22.391 10.266 1 95.5 92 PRO A N 1
ATOM 733 C CA . PRO A 1 92 ? 5.027 22.453 11.562 1 95.5 92 PRO A CA 1
ATOM 734 C C . PRO A 1 92 ? 3.506 22.5 11.43 1 95.5 92 PRO A C 1
ATOM 736 O O . PRO A 1 92 ? 2.793 21.953 12.281 1 95.5 92 PRO A O 1
ATOM 739 N N . GLU A 1 93 ? 3.023 23.109 10.406 1 94.56 93 GLU A N 1
ATOM 740 C CA . GLU A 1 93 ? 1.583 23.141 10.164 1 94.56 93 GLU A CA 1
ATOM 741 C C . GLU A 1 93 ? 1.017 21.734 9.992 1 94.56 93 GLU A C 1
ATOM 743 O O . GLU A 1 93 ? -0.051 21.422 10.516 1 94.56 93 GLU A O 1
ATOM 748 N N . PHE A 1 94 ? 1.708 20.922 9.258 1 95.38 94 PHE A N 1
ATOM 749 C CA . PHE A 1 94 ? 1.249 19.562 9.055 1 95.38 94 PHE A CA 1
ATOM 750 C C . PHE A 1 94 ? 1.347 18.75 10.352 1 95.38 94 PHE A C 1
ATOM 752 O O . PHE A 1 94 ? 0.444 17.984 10.68 1 95.38 94 PHE A O 1
ATOM 759 N N . LYS A 1 95 ? 2.371 18.922 11.102 1 92.81 95 LYS A N 1
ATOM 760 C CA . LYS A 1 95 ? 2.566 18.188 12.352 1 92.81 95 LYS A CA 1
ATOM 761 C C . LYS A 1 95 ? 1.408 18.438 13.32 1 92.81 95 LYS A C 1
ATOM 763 O O . LYS A 1 95 ? 1.012 17.547 14.062 1 92.81 95 LYS A O 1
ATOM 768 N N . GLU A 1 96 ? 0.885 19.578 13.281 1 92.5 96 GLU A N 1
ATOM 769 C CA . GLU A 1 96 ? -0.256 19.922 14.125 1 92.5 96 GLU A CA 1
ATOM 770 C C . GLU A 1 96 ? -1.503 19.141 13.703 1 92.5 96 GLU A C 1
ATOM 772 O O . GLU A 1 96 ? -2.355 18.828 14.539 1 92.5 96 GLU A O 1
ATOM 777 N N . LYS A 1 97 ? -1.545 18.844 12.43 1 92.25 97 LYS A N 1
ATOM 778 C CA . LYS A 1 97 ? -2.709 18.125 11.906 1 92.25 97 LYS A CA 1
ATOM 779 C C . LYS A 1 97 ? -2.74 16.688 12.398 1 92.25 97 LYS A C 1
ATOM 781 O O . LYS A 1 97 ? -3.811 16.078 12.523 1 92.25 97 LYS A O 1
ATOM 786 N N . LEU A 1 98 ? -1.602 16.125 12.742 1 91.19 98 LEU A N 1
ATOM 787 C CA . LEU A 1 98 ? -1.516 14.75 13.219 1 91.19 98 LEU A CA 1
ATOM 788 C C . LEU A 1 98 ? -2.271 14.578 14.531 1 91.19 98 LEU A C 1
ATOM 790 O O . LEU A 1 98 ? -2.783 13.492 14.82 1 91.19 98 LEU A O 1
ATOM 794 N N . SER A 1 99 ? -2.396 15.68 15.258 1 90.44 99 SER A N 1
ATOM 795 C CA . SER A 1 99 ? -3.096 15.633 16.531 1 90.44 99 SER A CA 1
ATOM 796 C C . SER A 1 99 ? -4.609 15.625 16.344 1 90.44 99 SER A C 1
ATOM 798 O O . SER A 1 99 ? -5.359 15.344 17.266 1 90.44 99 SER A O 1
ATOM 800 N N . LYS A 1 100 ? -5.043 15.82 15.133 1 91.31 100 LYS A N 1
ATOM 801 C CA . LYS A 1 100 ? -6.477 15.891 14.852 1 91.31 100 LYS A CA 1
ATOM 802 C C . LYS A 1 100 ? -7.059 14.5 14.625 1 91.31 100 LYS A C 1
ATOM 804 O O . LYS A 1 100 ? -8.281 14.32 14.625 1 91.31 100 LYS A O 1
ATOM 809 N N . TYR A 1 101 ? -6.223 13.516 14.43 1 93.5 101 TYR A N 1
ATOM 810 C CA . TYR A 1 101 ? -6.719 12.156 14.258 1 93.5 101 TYR A CA 1
ATOM 811 C C . TYR A 1 101 ? -7.355 11.641 15.539 1 93.5 101 TYR A C 1
ATOM 813 O O . TYR A 1 101 ? -6.852 11.906 16.641 1 93.5 101 TYR A O 1
ATOM 821 N N . PRO A 1 102 ? -8.492 10.914 15.344 1 90.94 102 PRO A N 1
ATOM 822 C CA . PRO A 1 102 ? -9.078 10.297 16.531 1 90.94 102 PRO A CA 1
ATOM 823 C C . PRO A 1 102 ? -8.102 9.367 17.266 1 90.94 102 PRO A C 1
ATOM 825 O O . PRO A 1 102 ? -7.211 8.789 16.625 1 90.94 102 PRO A O 1
ATOM 828 N N . ASP A 1 103 ? -8.438 9.297 18.578 1 92.88 103 ASP A N 1
ATOM 829 C CA . ASP A 1 103 ? -7.625 8.375 19.375 1 92.88 103 ASP A CA 1
ATOM 830 C C . ASP A 1 103 ? -7.793 6.938 18.891 1 92.88 103 ASP A C 1
ATOM 832 O O . ASP A 1 103 ? -8.875 6.543 18.453 1 92.88 103 ASP A O 1
ATOM 836 N N . GLY A 1 104 ? -6.695 6.227 18.891 1 94.5 104 GLY A N 1
ATOM 837 C CA . GLY A 1 104 ? -6.777 4.805 18.594 1 94.5 104 GLY A CA 1
ATOM 838 C C . GLY A 1 104 ? -6.348 4.473 17.172 1 94.5 104 GLY A C 1
ATOM 839 O O . GLY A 1 104 ? -6.199 3.303 16.828 1 94.5 104 GLY A O 1
ATOM 840 N N . ILE A 1 105 ? -6.109 5.434 16.406 1 96.38 105 ILE A N 1
ATOM 841 C CA . ILE A 1 105 ? -5.668 5.203 15.031 1 96.38 105 ILE A CA 1
ATOM 842 C C . ILE A 1 105 ? -4.152 4.996 15 1 96.38 105 ILE A C 1
ATOM 844 O O . ILE A 1 105 ? -3.41 5.715 15.68 1 96.38 105 ILE A O 1
ATOM 848 N N . VAL A 1 106 ? -3.797 3.986 14.312 1 97.69 106 VAL A N 1
ATOM 849 C CA . VAL A 1 106 ? -2.377 3.725 14.102 1 97.69 106 VAL A CA 1
ATOM 850 C C . VAL A 1 106 ? -2.033 3.904 12.625 1 97.69 106 VAL A C 1
ATOM 852 O O . VAL A 1 106 ? -2.727 3.379 11.75 1 97.69 106 VAL A O 1
ATOM 855 N N . GLY A 1 107 ? -1.014 4.691 12.32 1 97.88 107 GLY A N 1
ATOM 856 C CA . GLY A 1 107 ? -0.493 4.871 10.977 1 97.88 10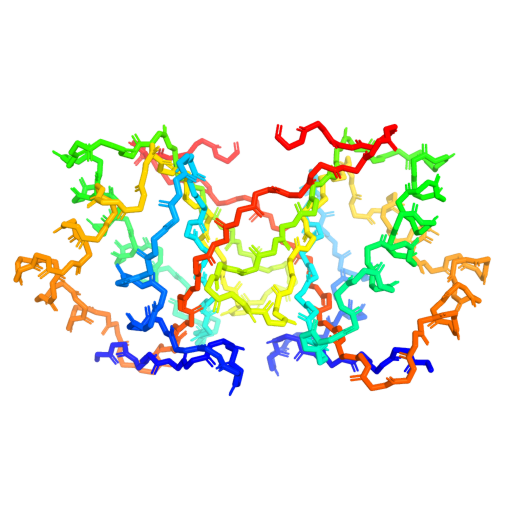7 GLY A CA 1
ATOM 857 C C . GLY A 1 107 ? 0.939 4.395 10.82 1 97.88 107 GLY A C 1
ATOM 858 O O . GLY A 1 107 ? 1.735 4.492 11.758 1 97.88 107 GLY A O 1
ATOM 859 N N . SER A 1 108 ? 1.269 3.902 9.672 1 98.62 108 SER A N 1
ATOM 860 C CA . SER A 1 108 ? 2.623 3.455 9.367 1 98.62 108 SER A CA 1
ATOM 861 C C . SER A 1 108 ? 3.09 3.98 8.016 1 98.62 108 SER A C 1
ATOM 863 O O . SER A 1 108 ? 3.156 3.229 7.043 1 98.62 108 SER A O 1
ATOM 865 N N . PRO A 1 109 ? 3.479 5.238 7.977 1 98.69 109 PRO A N 1
ATOM 866 C CA . PRO A 1 109 ? 3.982 5.793 6.719 1 98.69 109 PRO A CA 1
ATOM 867 C C . PRO A 1 109 ? 5.359 5.246 6.34 1 98.69 109 PRO A C 1
ATOM 869 O O . PRO A 1 109 ? 6.191 5.004 7.219 1 98.69 109 PRO A O 1
ATOM 872 N N . HIS A 1 110 ? 5.57 5.016 5.105 1 98.94 110 HIS A N 1
ATOM 873 C CA . HIS A 1 110 ? 6.836 4.578 4.527 1 98.94 110 HIS A CA 1
ATOM 874 C C . HIS A 1 110 ? 6.984 5.066 3.09 1 98.94 110 HIS A C 1
ATOM 876 O O . HIS A 1 110 ? 5.992 5.188 2.365 1 98.94 110 HIS A O 1
ATOM 882 N N . VAL A 1 111 ? 8.18 5.422 2.744 1 98.94 111 VAL A N 1
ATOM 883 C CA . VAL A 1 111 ? 8.414 5.996 1.423 1 98.94 111 VAL A CA 1
ATOM 884 C C . VAL A 1 111 ? 9 4.938 0.494 1 98.94 111 VAL A C 1
ATOM 886 O O . VAL A 1 111 ? 9.938 4.223 0.866 1 98.94 111 VAL A O 1
ATOM 889 N N . PHE A 1 112 ? 8.477 4.871 -0.714 1 98.94 112 PHE A N 1
ATOM 890 C CA . PHE A 1 112 ? 8.836 3.854 -1.694 1 98.94 112 PHE A CA 1
ATOM 891 C C . PHE A 1 112 ? 9.234 4.496 -3.018 1 98.94 112 PHE A C 1
ATOM 893 O O . PHE A 1 112 ? 9 5.684 -3.234 1 98.94 112 PHE A O 1
ATOM 900 N N . GLN A 1 113 ? 9.883 3.674 -3.84 1 98.75 113 GLN A N 1
ATOM 901 C CA . GLN A 1 113 ? 9.992 3.922 -5.273 1 98.75 113 GLN A CA 1
ATOM 902 C C . GLN A 1 113 ? 9.5 2.723 -6.078 1 98.75 113 GLN A C 1
ATOM 904 O O . GLN A 1 113 ? 9.578 1.583 -5.617 1 98.75 113 GLN A O 1
ATOM 909 N N . LYS A 1 114 ? 8.945 3.004 -7.266 1 98.62 114 LYS A N 1
ATOM 910 C CA . LYS A 1 114 ? 8.547 1.922 -8.156 1 98.62 114 LYS A C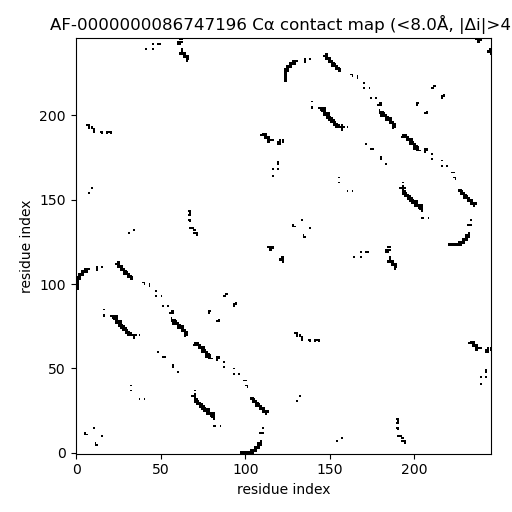A 1
ATOM 911 C C . LYS A 1 114 ? 9.75 1.109 -8.617 1 98.62 114 LYS A C 1
ATOM 913 O O . LYS A 1 114 ? 10.812 1.67 -8.891 1 98.62 114 LYS A O 1
ATOM 918 N N . VAL A 1 115 ? 9.555 -0.151 -8.625 1 98.38 115 VAL A N 1
ATOM 919 C CA . VAL A 1 115 ? 10.578 -1.059 -9.133 1 98.38 115 VAL A CA 1
ATOM 920 C C . VAL A 1 115 ? 10.234 -1.476 -10.562 1 98.38 115 VAL A C 1
ATOM 922 O O . VAL A 1 115 ? 9.133 -1.956 -10.82 1 98.38 115 VAL A O 1
ATOM 925 N N . ALA A 1 116 ? 11.164 -1.235 -11.469 1 97.25 116 ALA A N 1
ATOM 926 C CA . ALA A 1 116 ? 10.977 -1.724 -12.836 1 97.25 116 ALA A CA 1
ATOM 927 C C . ALA A 1 116 ? 11.219 -3.229 -12.914 1 97.25 116 ALA A C 1
ATOM 929 O O . ALA A 1 116 ? 12.266 -3.719 -12.484 1 97.25 116 ALA A O 1
ATOM 930 N N . VAL A 1 117 ? 10.211 -3.908 -13.352 1 97.31 117 VAL A N 1
ATOM 931 C CA . VAL A 1 117 ? 10.344 -5.34 -13.609 1 97.31 117 VAL A CA 1
ATOM 932 C C . VAL A 1 117 ? 10.055 -5.625 -15.078 1 97.31 117 VAL A C 1
ATOM 934 O O . VAL A 1 117 ? 8.898 -5.582 -15.508 1 97.31 117 VAL A O 1
ATOM 937 N N . PRO A 1 118 ? 11.102 -5.949 -15.844 1 93.94 118 PRO A N 1
ATOM 938 C CA . PRO A 1 118 ? 10.938 -6.105 -17.297 1 93.94 118 PRO A CA 1
ATOM 939 C C . PRO A 1 118 ? 9.805 -7.059 -17.656 1 93.94 118 PRO A C 1
ATOM 941 O O . PRO A 1 118 ? 9.711 -8.156 -17.094 1 93.94 118 PRO A O 1
ATOM 944 N N . GLY A 1 119 ? 8.961 -6.543 -18.531 1 93.5 119 GLY A N 1
ATOM 945 C CA . GLY A 1 119 ? 7.863 -7.363 -19.031 1 93.5 119 GLY A CA 1
ATOM 946 C C . GLY A 1 119 ? 6.633 -7.312 -18.141 1 93.5 119 GLY A C 1
ATOM 947 O O . GLY A 1 119 ? 5.598 -7.895 -18.469 1 93.5 119 GLY A O 1
ATOM 948 N N . ILE A 1 120 ? 6.797 -6.711 -17.047 1 96.06 120 ILE A N 1
ATOM 949 C CA . ILE A 1 120 ? 5.684 -6.707 -16.094 1 96.06 120 ILE A CA 1
ATOM 950 C C . ILE A 1 120 ? 5.258 -5.27 -15.805 1 96.06 120 ILE A C 1
ATOM 952 O O . ILE A 1 120 ? 4.102 -4.898 -16.031 1 96.06 120 ILE A O 1
ATOM 956 N N . CYS A 1 121 ? 6.273 -4.414 -15.266 1 94.06 121 CYS A N 1
ATOM 957 C CA . CYS A 1 121 ? 5.969 -3.025 -14.945 1 94.06 121 CYS A CA 1
ATOM 958 C C . CYS A 1 121 ? 7.199 -2.143 -15.117 1 94.06 121 CYS A C 1
ATOM 960 O O . CYS A 1 121 ? 8.32 -2.582 -14.875 1 94.06 121 CYS A O 1
ATOM 962 N N . VAL A 1 122 ? 7.055 -0.904 -15.82 1 83 122 VAL A N 1
ATOM 963 C CA . VAL A 1 122 ? 8.141 -0.024 -16.234 1 83 122 VAL A CA 1
ATOM 964 C C . VAL A 1 122 ? 8.461 0.972 -15.133 1 83 122 VAL A C 1
ATOM 966 O O . VAL A 1 122 ? 9.492 1.645 -15.164 1 83 122 VAL A O 1
ATOM 969 N N . ALA A 1 123 ? 8.266 0.783 -13.938 1 76.56 123 ALA A N 1
ATOM 970 C CA . ALA A 1 123 ? 8.438 1.751 -12.852 1 76.56 123 ALA A CA 1
ATOM 971 C C . ALA A 1 123 ? 8.141 3.168 -13.336 1 76.56 123 ALA A C 1
ATOM 973 O O . ALA A 1 123 ? 8.352 3.488 -14.508 1 76.56 123 ALA A O 1
ATOM 974 N N . MET B 1 1 ? 9.984 -20.844 2.381 1 90.38 1 MET B N 1
ATOM 975 C CA . MET B 1 1 ? 8.602 -20.5 2.072 1 90.38 1 MET B CA 1
ATOM 976 C C . MET B 1 1 ? 8.211 -19.188 2.717 1 90.38 1 MET B C 1
ATOM 978 O O . MET B 1 1 ? 8.656 -18.875 3.822 1 90.38 1 MET B O 1
ATOM 982 N N . VAL B 1 2 ? 7.297 -18.453 1.95 1 92.75 2 VAL B N 1
ATOM 983 C CA . VAL B 1 2 ? 6.836 -17.172 2.479 1 92.75 2 VAL B CA 1
ATOM 984 C C . VAL B 1 2 ? 5.871 -17.406 3.639 1 92.75 2 VAL B C 1
ATOM 986 O O . VAL B 1 2 ? 5.016 -18.297 3.572 1 92.75 2 VAL B O 1
ATOM 989 N N . LYS B 1 3 ? 6.105 -16.719 4.684 1 95.44 3 LYS B N 1
ATOM 990 C CA . LYS B 1 3 ? 5.125 -16.672 5.766 1 95.44 3 LYS B CA 1
ATOM 991 C C . LYS B 1 3 ? 4.082 -15.578 5.52 1 95.44 3 LYS B C 1
ATOM 993 O O . LYS B 1 3 ? 4.43 -14.414 5.328 1 95.44 3 LYS B O 1
ATOM 998 N N . LEU B 1 4 ? 2.785 -15.938 5.551 1 96.31 4 LEU B N 1
ATOM 999 C CA . LEU B 1 4 ? 1.726 -14.953 5.34 1 96.31 4 LEU B CA 1
ATOM 1000 C C . LEU B 1 4 ? 1.137 -14.5 6.672 1 96.31 4 LEU B C 1
ATOM 1002 O O . LEU B 1 4 ? 0.782 -15.32 7.516 1 96.31 4 LEU B O 1
ATOM 1006 N N . GLU B 1 5 ? 1.125 -13.266 6.887 1 97.94 5 GLU B N 1
ATOM 1007 C CA . GLU B 1 5 ? 0.523 -12.664 8.078 1 97.94 5 GLU B CA 1
ATOM 1008 C C . GLU B 1 5 ? -0.644 -11.758 7.707 1 97.94 5 GLU B C 1
ATOM 1010 O O . GLU B 1 5 ? -0.59 -11.047 6.703 1 97.94 5 GLU B O 1
ATOM 1015 N N . GLU B 1 6 ? -1.7 -11.773 8.562 1 98.62 6 GLU B N 1
ATOM 1016 C CA . GLU B 1 6 ? -2.844 -10.898 8.336 1 98.62 6 GLU B CA 1
ATOM 1017 C C . GLU B 1 6 ? -2.461 -9.43 8.523 1 98.62 6 GLU B C 1
ATOM 1019 O O . GLU B 1 6 ? -1.851 -9.07 9.531 1 98.62 6 GLU B O 1
ATOM 1024 N N . MET B 1 7 ? -2.877 -8.578 7.566 1 98.31 7 MET B N 1
ATOM 1025 C CA . MET B 1 7 ? -2.629 -7.148 7.691 1 98.31 7 MET B CA 1
ATOM 1026 C C . MET B 1 7 ? -3.621 -6.508 8.656 1 98.31 7 MET B C 1
ATOM 1028 O O . MET B 1 7 ? -3.279 -5.555 9.359 1 98.31 7 MET B O 1
ATOM 1032 N N . ASP B 1 8 ? -4.812 -6.984 8.68 1 98 8 ASP B N 1
ATOM 1033 C CA . ASP B 1 8 ? -5.918 -6.453 9.469 1 98 8 ASP B CA 1
ATOM 1034 C C . ASP B 1 8 ? -6.273 -7.398 10.617 1 98 8 ASP B C 1
ATOM 1036 O O . ASP B 1 8 ? -6.25 -8.617 10.453 1 98 8 ASP B O 1
ATOM 1040 N N . THR B 1 9 ? -6.621 -6.812 11.719 1 94.94 9 THR B N 1
ATOM 1041 C CA . THR B 1 9 ? -6.949 -7.648 12.867 1 94.94 9 THR B CA 1
ATOM 1042 C C . THR B 1 9 ? -8.453 -7.914 12.938 1 94.94 9 THR B C 1
ATOM 1044 O O . THR B 1 9 ? -8.898 -8.781 13.68 1 94.94 9 THR B O 1
ATOM 1047 N N . HIS B 1 10 ? -9.234 -7.273 12.117 1 96.5 10 HIS B N 1
ATOM 1048 C CA . HIS B 1 10 ? -10.688 -7.379 12.172 1 96.5 10 HIS B CA 1
ATOM 1049 C C . HIS B 1 10 ? -11.211 -8.344 11.109 1 96.5 10 HIS B C 1
ATOM 1051 O O . HIS B 1 10 ? -12.25 -8.984 11.305 1 96.5 10 HIS B O 1
ATOM 1057 N N . VAL B 1 11 ? -10.578 -8.367 9.977 1 98.12 11 VAL B N 1
ATOM 1058 C CA . VAL B 1 11 ? -10.992 -9.203 8.852 1 98.12 11 VAL B CA 1
ATOM 1059 C C . VAL B 1 11 ? -9.773 -9.93 8.281 1 98.12 11 VAL B C 1
ATOM 1061 O O . VAL B 1 11 ? -8.719 -9.328 8.086 1 98.12 11 VAL B O 1
ATOM 1064 N N . THR B 1 12 ? -9.93 -11.242 8.016 1 98.31 12 THR B N 1
ATOM 1065 C CA . THR B 1 12 ? -8.859 -12.031 7.422 1 98.31 12 THR B CA 1
ATOM 1066 C C . THR B 1 12 ? -8.898 -11.945 5.898 1 98.31 12 THR B C 1
ATOM 1068 O O . THR B 1 12 ? -9.914 -11.539 5.324 1 98.31 12 THR B O 1
ATOM 1071 N N . LEU B 1 13 ? -7.82 -12.32 5.297 1 98.56 13 LEU B N 1
ATOM 1072 C CA . LEU B 1 13 ? -7.797 -12.406 3.84 1 98.56 13 LEU B CA 1
ATOM 1073 C C . LEU B 1 13 ? -8.859 -13.383 3.338 1 98.56 13 LEU B C 1
ATOM 1075 O O . LEU B 1 13 ? -9.547 -13.094 2.354 1 98.56 13 LEU B O 1
ATOM 1079 N N . ARG B 1 14 ? -8.969 -14.492 4.008 1 98.12 14 ARG B N 1
ATOM 1080 C CA . ARG B 1 14 ? -9.969 -15.477 3.6 1 98.12 14 ARG B CA 1
ATOM 1081 C C . ARG B 1 14 ? -11.367 -14.875 3.627 1 98.12 14 ARG B C 1
ATOM 1083 O O . ARG B 1 14 ? -12.156 -15.086 2.703 1 98.12 14 ARG B O 1
ATOM 1090 N N . GLU B 1 15 ? -11.672 -14.109 4.664 1 98.62 15 GLU B N 1
ATOM 1091 C CA . GLU B 1 15 ? -12.977 -13.445 4.754 1 98.62 15 GLU B CA 1
ATOM 1092 C C . GLU B 1 15 ? -13.172 -12.461 3.609 1 98.62 15 GLU B C 1
ATOM 1094 O O . GLU B 1 15 ? -14.281 -12.305 3.098 1 98.62 15 GLU B O 1
ATOM 1099 N N . GLN B 1 16 ? -12.172 -11.805 3.215 1 98.88 16 GLN B N 1
ATOM 1100 C CA . GLN B 1 16 ? -12.258 -10.898 2.074 1 98.88 16 GLN B CA 1
ATOM 1101 C C . GLN B 1 16 ? -12.547 -11.656 0.786 1 98.88 16 GLN B C 1
ATOM 1103 O O . GLN B 1 16 ? -13.453 -11.289 0.034 1 98.88 16 GLN B O 1
ATOM 1108 N N . LEU B 1 17 ? -11.812 -12.711 0.611 1 98.69 17 LEU B N 1
ATOM 1109 C CA . LEU B 1 17 ? -11.906 -13.492 -0.622 1 98.69 17 LEU B CA 1
ATOM 1110 C C . LEU B 1 17 ? -13.32 -14.016 -0.828 1 98.69 17 LEU B C 1
ATOM 1112 O O . LEU B 1 17 ? -13.758 -14.195 -1.966 1 98.69 17 LEU B O 1
ATOM 1116 N N . PHE B 1 18 ? -14.016 -14.125 0.203 1 98.44 18 PHE B N 1
ATOM 1117 C CA . PHE B 1 18 ? -15.328 -14.742 0.061 1 98.44 18 PHE B CA 1
ATOM 1118 C C . PHE B 1 18 ? -16.438 -13.75 0.407 1 98.44 18 PHE B C 1
ATOM 1120 O O . PHE B 1 18 ? -17.578 -14.148 0.642 1 98.44 18 PHE B O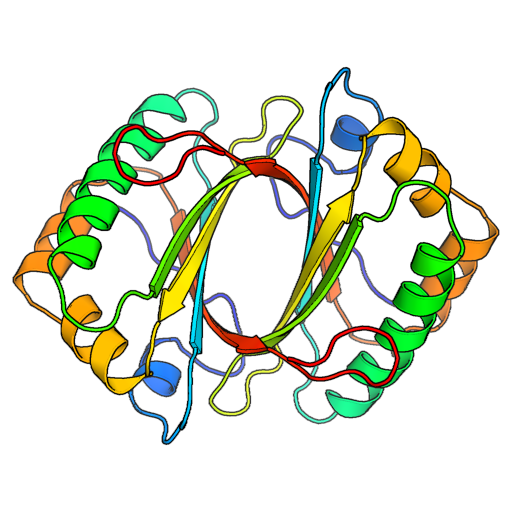 1
ATOM 1127 N N . SER B 1 19 ? -16.062 -12.484 0.457 1 98.56 19 SER B N 1
ATOM 1128 C CA . SER B 1 19 ? -17.062 -11.445 0.664 1 98.56 19 SER B CA 1
ATOM 1129 C C . SER B 1 19 ? -17.844 -11.164 -0.618 1 98.56 19 SER B C 1
ATOM 1131 O O . SER B 1 19 ? -17.578 -11.773 -1.656 1 98.56 19 SER B O 1
ATOM 1133 N N . ASN B 1 20 ? -18.875 -10.312 -0.53 1 96.69 20 ASN B N 1
ATOM 1134 C CA . ASN B 1 20 ? -19.703 -9.93 -1.679 1 96.69 20 ASN B CA 1
ATOM 1135 C C . ASN B 1 20 ? -19.312 -8.555 -2.203 1 96.69 20 ASN B C 1
ATOM 1137 O O . ASN B 1 20 ? -20.172 -7.688 -2.371 1 96.69 20 ASN B O 1
ATOM 1141 N N . THR B 1 21 ? -18.156 -8.469 -2.57 1 97.94 21 THR B N 1
ATOM 1142 C CA . THR B 1 21 ? -17.688 -7.176 -3.053 1 97.94 21 THR B CA 1
ATOM 1143 C C . THR B 1 21 ? -17.797 -7.094 -4.574 1 97.94 21 THR B C 1
ATOM 1145 O O . THR B 1 21 ? -17.375 -8.016 -5.281 1 97.94 21 THR B O 1
ATOM 1148 N N . ASP B 1 22 ? -18.391 -5.98 -5.035 1 97.88 22 ASP B N 1
ATOM 1149 C CA . ASP B 1 22 ? -18.516 -5.738 -6.473 1 97.88 22 ASP B CA 1
ATOM 1150 C C . ASP B 1 22 ? -17.516 -4.684 -6.938 1 97.88 22 ASP B C 1
ATOM 1152 O O . ASP B 1 22 ? -16.984 -3.926 -6.125 1 97.88 22 ASP B O 1
ATOM 1156 N N . GLY B 1 23 ? -17.203 -4.742 -8.25 1 97.81 23 GLY B N 1
ATOM 1157 C CA . GLY B 1 23 ? -16.344 -3.727 -8.828 1 97.81 23 GLY B CA 1
ATOM 1158 C C . GLY B 1 23 ? -14.875 -4.086 -8.75 1 97.81 23 GLY B C 1
ATOM 1159 O O . GLY B 1 23 ? -14.516 -5.16 -8.266 1 97.81 23 GLY B O 1
ATOM 1160 N N . SER B 1 24 ? -14.07 -3.234 -9.242 1 98.5 24 SER B N 1
ATOM 1161 C CA . SER B 1 24 ? -12.625 -3.424 -9.273 1 98.5 24 SER B CA 1
ATOM 1162 C C . SER B 1 24 ? -12.039 -3.434 -7.867 1 98.5 24 SER B C 1
ATOM 1164 O O . SER B 1 24 ? -12.57 -2.783 -6.965 1 98.5 24 SER B O 1
ATOM 1166 N N . ILE B 1 25 ? -11.016 -4.188 -7.672 1 98.88 25 ILE B N 1
ATOM 1167 C CA . ILE B 1 25 ? -10.344 -4.258 -6.379 1 98.88 25 ILE B CA 1
ATOM 1168 C C . ILE B 1 25 ? -8.844 -4.074 -6.566 1 98.88 25 ILE B C 1
ATOM 1170 O O . ILE B 1 25 ? -8.344 -4.086 -7.695 1 98.88 25 ILE B O 1
ATOM 1174 N N . VAL B 1 26 ? -8.211 -3.809 -5.457 1 98.88 26 VAL B N 1
ATOM 1175 C CA . VAL B 1 26 ? -6.758 -3.656 -5.418 1 98.88 26 VAL B CA 1
ATOM 1176 C C . VAL B 1 26 ? -6.16 -4.637 -4.41 1 98.88 26 VAL B C 1
ATOM 1178 O O . VAL B 1 26 ? -6.488 -4.59 -3.223 1 98.88 26 VAL B O 1
ATOM 1181 N N . LEU B 1 27 ? -5.355 -5.559 -4.875 1 98.94 27 LEU B N 1
ATOM 1182 C CA . LEU B 1 27 ? -4.539 -6.379 -3.988 1 98.94 27 LEU B CA 1
ATOM 1183 C C . LEU B 1 27 ? -3.264 -5.645 -3.586 1 98.94 27 LEU B C 1
ATOM 1185 O O . LEU B 1 27 ? -2.465 -5.266 -4.445 1 98.94 27 LEU B O 1
ATOM 1189 N N . VAL B 1 28 ? -3.143 -5.367 -2.316 1 98.88 28 VAL B N 1
ATOM 1190 C CA . VAL B 1 28 ? -1.897 -4.852 -1.757 1 98.88 28 VAL B CA 1
ATOM 1191 C C . VAL B 1 28 ? -1.212 -5.938 -0.932 1 98.88 28 VAL B C 1
ATOM 1193 O O . VAL B 1 28 ? -1.858 -6.625 -0.137 1 98.88 28 VAL B O 1
ATOM 1196 N N . ASN B 1 29 ? 0.006 -6.168 -1.166 1 98.75 29 ASN B N 1
ATOM 1197 C CA . ASN B 1 29 ? 0.826 -7.062 -0.357 1 98.75 29 ASN B CA 1
ATOM 1198 C C . ASN B 1 29 ? 2.111 -6.383 0.105 1 98.75 29 ASN B C 1
ATOM 1200 O O . ASN B 1 29 ? 2.912 -5.934 -0.718 1 98.75 29 ASN B O 1
ATOM 1204 N N . ILE B 1 30 ? 2.275 -6.266 1.375 1 98.81 30 ILE B N 1
ATOM 1205 C CA . ILE B 1 30 ? 3.521 -5.758 1.938 1 98.81 30 ILE B CA 1
ATOM 1206 C C . ILE B 1 30 ? 4.453 -6.922 2.266 1 98.81 30 ILE B C 1
ATOM 1208 O O . ILE B 1 30 ? 4.07 -7.844 2.988 1 98.81 30 ILE B O 1
ATOM 1212 N N . PHE B 1 31 ? 5.68 -6.867 1.732 1 98.38 31 PHE B N 1
ATOM 1213 C CA . PHE B 1 31 ? 6.695 -7.879 2.004 1 98.38 31 PHE B CA 1
ATOM 1214 C C . PHE B 1 31 ? 7.789 -7.32 2.902 1 98.38 31 PHE B C 1
ATOM 1216 O O . PHE B 1 31 ? 8.227 -6.18 2.725 1 98.38 31 PHE B O 1
ATOM 1223 N N . HIS B 1 32 ? 8.188 -8.109 3.842 1 98.38 32 HIS B N 1
ATOM 1224 C CA . HIS B 1 32 ? 9.391 -7.836 4.617 1 98.38 32 HIS B CA 1
ATOM 1225 C C . HIS B 1 32 ? 10.469 -8.891 4.363 1 98.38 32 HIS B C 1
ATOM 1227 O O . HIS B 1 32 ? 10.219 -10.086 4.531 1 98.38 32 HIS B O 1
ATOM 1233 N N . VAL B 1 33 ? 11.562 -8.422 3.918 1 97.19 33 VAL B N 1
ATOM 1234 C CA . VAL B 1 33 ? 12.68 -9.305 3.615 1 97.19 33 VAL B CA 1
ATOM 1235 C C . VAL B 1 33 ? 13.977 -8.688 4.133 1 97.19 33 VAL B C 1
ATOM 1237 O O . VAL B 1 33 ? 14.062 -7.473 4.332 1 97.19 33 VAL B O 1
ATOM 1240 N N . ASP B 1 34 ? 14.953 -9.562 4.457 1 96.88 34 ASP B N 1
ATOM 1241 C CA . ASP B 1 34 ? 16.297 -9.023 4.668 1 96.88 34 ASP B CA 1
ATOM 1242 C C . ASP B 1 34 ? 16.766 -8.219 3.457 1 96.88 34 ASP B C 1
ATOM 1244 O O . ASP B 1 34 ? 16.656 -8.688 2.32 1 96.88 34 ASP B O 1
ATOM 1248 N N . PRO B 1 35 ? 17.234 -7.027 3.748 1 97.06 35 PRO B N 1
ATOM 1249 C CA . PRO B 1 35 ? 17.625 -6.191 2.609 1 97.06 35 PRO B CA 1
ATOM 1250 C C . PRO B 1 35 ? 18.609 -6.887 1.674 1 97.06 35 PRO B C 1
ATOM 1252 O O . PRO B 1 35 ? 18.609 -6.637 0.466 1 97.06 35 PRO B O 1
ATOM 1255 N N . SER B 1 36 ? 19.406 -7.762 2.146 1 96.69 36 SER B N 1
ATOM 1256 C CA . SER B 1 36 ? 20.391 -8.477 1.334 1 96.69 36 SER B CA 1
ATOM 1257 C C . SER B 1 36 ? 19.703 -9.453 0.378 1 96.69 36 SER B C 1
ATOM 1259 O O . SER B 1 36 ? 20.328 -9.945 -0.565 1 96.69 36 SER B O 1
ATOM 1261 N N . MET B 1 37 ? 18.422 -9.672 0.549 1 95.88 37 MET B N 1
ATOM 1262 C CA . MET B 1 37 ? 17.672 -10.633 -0.257 1 95.88 37 MET B CA 1
ATOM 1263 C C . MET B 1 37 ? 16.688 -9.922 -1.181 1 95.88 37 MET B C 1
ATOM 1265 O O . MET B 1 37 ? 15.766 -10.547 -1.704 1 95.88 37 MET B O 1
ATOM 1269 N N . ALA B 1 38 ? 16.891 -8.672 -1.389 1 96.44 38 ALA B N 1
ATOM 1270 C CA . ALA B 1 38 ? 15.992 -7.867 -2.209 1 96.44 38 ALA B CA 1
ATOM 1271 C C . ALA B 1 38 ? 15.883 -8.43 -3.623 1 96.44 38 ALA B C 1
ATOM 1273 O O . ALA B 1 38 ? 14.781 -8.594 -4.148 1 96.44 38 ALA B O 1
ATOM 1274 N N . ASP B 1 39 ? 17.016 -8.742 -4.234 1 96.12 39 ASP B N 1
ATOM 1275 C CA . ASP B 1 39 ? 17.031 -9.234 -5.609 1 96.12 39 ASP B CA 1
ATOM 1276 C C . ASP B 1 39 ? 16.281 -10.57 -5.711 1 96.12 39 ASP B C 1
ATOM 1278 O O . ASP B 1 39 ? 15.578 -10.82 -6.691 1 96.12 39 ASP B O 1
ATOM 1282 N N . ALA B 1 40 ? 16.469 -11.383 -4.719 1 96.19 40 ALA B N 1
ATOM 1283 C CA . ALA B 1 40 ? 15.781 -12.672 -4.699 1 96.19 40 ALA B CA 1
ATOM 1284 C C . ALA B 1 40 ? 14.266 -12.484 -4.629 1 96.19 40 ALA B C 1
ATOM 1286 O O . ALA B 1 40 ? 13.516 -13.195 -5.293 1 96.19 40 ALA B O 1
ATOM 1287 N N . LEU B 1 41 ? 13.805 -11.539 -3.846 1 97.31 41 LEU B N 1
ATOM 1288 C CA . LEU B 1 41 ? 12.375 -11.242 -3.777 1 97.31 41 LEU B CA 1
ATOM 1289 C C . LEU B 1 41 ? 11.852 -10.773 -5.133 1 97.31 41 LEU B C 1
ATOM 1291 O O . LEU B 1 41 ? 10.797 -11.227 -5.582 1 97.31 41 LEU B O 1
ATOM 1295 N N . ILE B 1 42 ? 12.578 -9.875 -5.762 1 97.5 42 ILE B N 1
ATOM 1296 C CA . ILE B 1 42 ? 12.141 -9.312 -7.035 1 97.5 42 ILE B CA 1
ATOM 1297 C C . ILE B 1 42 ? 11.992 -10.43 -8.07 1 97.5 42 ILE B C 1
ATOM 1299 O O . ILE B 1 42 ? 10.992 -10.492 -8.789 1 97.5 42 ILE B O 1
ATOM 1303 N N . GLU B 1 43 ? 12.898 -11.336 -8.102 1 96.38 43 GLU B N 1
ATOM 1304 C CA . GLU B 1 43 ? 12.859 -12.438 -9.062 1 96.38 43 GLU B CA 1
ATOM 1305 C C . GLU B 1 43 ? 11.68 -13.367 -8.797 1 96.38 43 GLU B C 1
ATOM 1307 O O . GLU B 1 43 ? 10.984 -13.773 -9.727 1 96.38 43 GLU B O 1
ATOM 1312 N N . THR B 1 44 ? 11.531 -13.68 -7.559 1 96.75 44 THR B N 1
ATOM 1313 C CA . THR B 1 44 ? 10.43 -14.57 -7.203 1 96.75 44 THR B CA 1
ATOM 1314 C C . THR B 1 44 ? 9.086 -13.898 -7.473 1 96.75 44 THR B C 1
ATOM 1316 O O . THR B 1 44 ? 8.172 -14.523 -8.016 1 96.75 44 THR B O 1
ATOM 1319 N N . TRP B 1 45 ? 8.953 -12.664 -7.109 1 97.44 45 TRP B N 1
ATOM 1320 C CA . TRP B 1 45 ? 7.73 -11.906 -7.363 1 97.44 45 TRP B CA 1
ATOM 1321 C C . TRP B 1 45 ? 7.438 -11.828 -8.859 1 97.44 45 TRP B C 1
ATOM 1323 O O . TRP B 1 45 ? 6.277 -11.883 -9.273 1 97.44 45 TRP B O 1
ATOM 1333 N N . LYS B 1 46 ? 8.484 -11.641 -9.672 1 97.38 46 LYS B N 1
ATOM 1334 C CA . LYS B 1 46 ? 8.328 -11.609 -11.125 1 97.38 46 LYS B CA 1
ATOM 1335 C C . LYS B 1 46 ? 7.609 -12.867 -11.617 1 97.38 46 LYS B C 1
ATOM 1337 O O . LYS B 1 46 ? 6.738 -12.789 -12.492 1 97.38 46 LYS B O 1
ATOM 1342 N N . GLU B 1 47 ? 7.91 -13.953 -11.109 1 96.06 47 GLU B N 1
ATOM 1343 C CA . GLU B 1 47 ? 7.266 -15.203 -11.492 1 96.06 47 GLU B CA 1
ATOM 1344 C C . GLU B 1 47 ? 5.785 -15.195 -11.133 1 96.06 47 GLU B C 1
ATOM 1346 O O . GLU B 1 47 ? 4.945 -15.641 -11.922 1 96.06 47 GLU B O 1
ATOM 1351 N N . ASP B 1 48 ? 5.473 -14.703 -9.914 1 96.19 48 ASP B N 1
ATOM 1352 C CA . ASP B 1 48 ? 4.074 -14.57 -9.516 1 96.19 48 ASP B CA 1
ATOM 1353 C C . ASP B 1 48 ? 3.322 -13.633 -10.461 1 96.19 48 ASP B C 1
ATOM 1355 O O . ASP B 1 48 ? 2.209 -13.945 -10.891 1 96.19 48 ASP B O 1
ATOM 1359 N N . ALA B 1 49 ? 3.955 -12.547 -10.766 1 96.94 49 ALA B N 1
ATOM 1360 C CA . ALA B 1 49 ? 3.332 -11.555 -11.633 1 96.94 49 ALA B CA 1
ATOM 1361 C C . ALA B 1 49 ? 3.088 -12.117 -13.031 1 96.94 49 ALA B C 1
ATOM 1363 O O . ALA B 1 49 ? 2.047 -11.852 -13.633 1 96.94 49 ALA B O 1
ATOM 1364 N N . GLU B 1 50 ? 4.02 -12.852 -13.562 1 96.25 50 GLU B N 1
ATOM 1365 C CA . GLU B 1 50 ? 3.852 -13.492 -14.859 1 96.25 50 GLU B CA 1
ATOM 1366 C C . GLU B 1 50 ? 2.689 -14.484 -14.836 1 96.25 50 GLU B C 1
ATOM 1368 O O . GLU B 1 50 ? 1.894 -14.531 -15.781 1 96.25 50 GLU B O 1
ATOM 1373 N N . TYR B 1 51 ? 2.631 -15.195 -13.805 1 96.19 51 TYR B N 1
ATOM 1374 C CA . TYR B 1 51 ? 1.507 -16.109 -13.648 1 96.19 51 TYR B CA 1
ATOM 1375 C C . TYR B 1 51 ? 0.182 -15.352 -13.672 1 96.19 51 TYR B C 1
ATOM 1377 O O . TYR B 1 51 ? -0.725 -15.703 -14.43 1 96.19 51 TYR B O 1
ATOM 1385 N N . PHE B 1 52 ? 0.037 -14.273 -12.805 1 96.38 52 PHE B N 1
ATOM 1386 C CA . PHE B 1 52 ? -1.204 -13.516 -12.703 1 96.38 52 PHE B CA 1
ATOM 1387 C C . PHE B 1 52 ? -1.541 -12.844 -14.031 1 96.38 52 PHE B C 1
ATOM 1389 O O . PHE B 1 52 ? -2.713 -12.727 -14.391 1 96.38 52 PHE B O 1
ATOM 1396 N N . ARG B 1 53 ? -0.554 -12.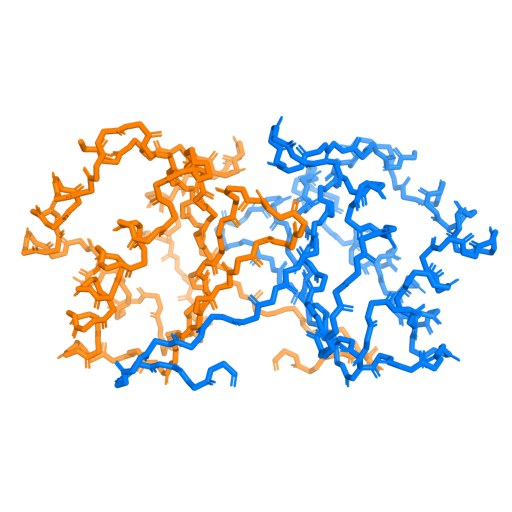445 -14.742 1 95 53 ARG B N 1
ATOM 1397 C CA . ARG B 1 53 ? -0.78 -11.797 -16.031 1 95 53 ARG B CA 1
ATOM 1398 C C . ARG B 1 53 ? -1.4 -12.773 -17.031 1 95 53 ARG B C 1
ATOM 1400 O O . ARG B 1 53 ? -2.039 -12.359 -18 1 95 53 ARG B O 1
ATOM 1407 N N . SER B 1 54 ? -1.187 -14.016 -16.828 1 93.69 54 SER B N 1
ATOM 1408 C CA . SER B 1 54 ? -1.749 -15.039 -17.703 1 93.69 54 SER B CA 1
ATOM 1409 C C . SER B 1 54 ? -3.205 -15.328 -17.359 1 93.69 54 SER B C 1
ATOM 1411 O O . SER B 1 54 ? -3.906 -16.016 -18.109 1 93.69 54 SER B O 1
ATOM 1413 N N . LYS B 1 55 ? -3.631 -14.789 -16.219 1 93.88 55 LYS B N 1
ATOM 1414 C CA . LYS B 1 55 ? -4.992 -15.023 -15.75 1 93.88 55 LYS B CA 1
ATOM 1415 C C . LYS B 1 55 ? -5.93 -13.906 -16.203 1 93.88 55 LYS B C 1
ATOM 1417 O O . LYS B 1 55 ? -5.5 -12.773 -16.406 1 93.88 55 LYS B O 1
ATOM 1422 N N . VAL B 1 56 ? -7.156 -14.227 -16.344 1 94.94 56 VAL B N 1
ATOM 1423 C CA . VAL B 1 56 ? -8.164 -13.242 -16.719 1 94.94 56 VAL B CA 1
ATOM 1424 C C . VAL B 1 56 ? -8.43 -12.305 -15.539 1 94.94 56 VAL B C 1
ATOM 1426 O O . VAL B 1 56 ? -8.555 -12.75 -14.391 1 94.94 56 VAL B O 1
ATOM 1429 N N . GLY B 1 57 ? -8.43 -10.969 -15.844 1 97.94 57 GLY B N 1
ATOM 1430 C CA . GLY B 1 57 ? -8.969 -10.047 -14.852 1 97.94 57 GLY B CA 1
ATOM 1431 C C . GLY B 1 57 ? -7.922 -9.117 -14.266 1 97.94 57 GLY B C 1
ATOM 1432 O O . GLY B 1 57 ? -8.258 -8.109 -13.648 1 97.94 57 GLY B O 1
ATOM 1433 N N . LEU B 1 58 ? -6.609 -9.438 -14.383 1 98.25 58 LEU B N 1
ATOM 1434 C CA . LEU B 1 58 ? -5.594 -8.5 -13.906 1 98.25 58 LEU B CA 1
ATOM 1435 C C . LEU B 1 58 ? -5.504 -7.285 -14.828 1 98.25 58 LEU B C 1
ATOM 1437 O O . LEU B 1 58 ? -5.254 -7.422 -16.031 1 98.25 58 LEU B O 1
ATOM 1441 N N . ILE B 1 59 ? -5.672 -6.141 -14.305 1 97.81 59 ILE B N 1
ATOM 1442 C CA . ILE B 1 59 ? -5.621 -4.895 -15.062 1 97.81 59 ILE B CA 1
ATOM 1443 C C . ILE B 1 59 ? -4.199 -4.348 -15.062 1 97.81 59 ILE B C 1
ATOM 1445 O O . ILE B 1 59 ? -3.672 -3.963 -16.109 1 97.81 59 ILE B O 1
ATOM 1449 N N . SER B 1 60 ? -3.545 -4.328 -13.891 1 97.31 60 SER B N 1
ATOM 1450 C CA . SER B 1 60 ? -2.174 -3.848 -13.773 1 97.31 60 SER B CA 1
ATOM 1451 C C . SER B 1 60 ? -1.539 -4.297 -12.461 1 97.31 60 SER B C 1
ATOM 1453 O O . SER B 1 60 ? -2.246 -4.637 -11.508 1 97.31 60 SER B O 1
ATOM 1455 N N . THR B 1 61 ? -0.252 -4.336 -12.43 1 98.25 61 THR B N 1
ATOM 1456 C CA . THR B 1 61 ? 0.504 -4.598 -11.211 1 98.25 61 THR B CA 1
ATOM 1457 C C . THR B 1 61 ? 1.795 -3.785 -11.188 1 98.25 61 THR B C 1
ATOM 1459 O O . THR B 1 61 ? 2.385 -3.518 -12.234 1 98.25 61 THR B O 1
ATOM 1462 N N . GLN B 1 62 ? 2.195 -3.309 -10.055 1 98.5 62 GLN B N 1
ATOM 1463 C CA . GLN B 1 62 ? 3.402 -2.516 -9.844 1 98.5 62 GLN B CA 1
ATOM 1464 C C . GLN B 1 62 ? 4.078 -2.883 -8.523 1 98.5 62 GLN B C 1
ATOM 1466 O O . GLN B 1 62 ? 3.434 -2.895 -7.473 1 98.5 62 GLN B O 1
ATOM 1471 N N . LEU B 1 63 ? 5.375 -3.309 -8.625 1 98.69 63 LEU B N 1
ATOM 1472 C CA . LEU B 1 63 ? 6.176 -3.527 -7.426 1 98.69 63 LEU B CA 1
ATOM 1473 C C . LEU B 1 63 ? 6.836 -2.23 -6.973 1 98.69 63 LEU B C 1
ATOM 1475 O O . LEU B 1 63 ? 7.223 -1.402 -7.801 1 98.69 63 LEU B O 1
ATOM 1479 N N . HIS B 1 64 ? 6.938 -2.02 -5.688 1 98.81 64 HIS B N 1
ATOM 1480 C CA . HIS B 1 64 ? 7.629 -0.905 -5.047 1 98.81 64 HIS B CA 1
ATOM 1481 C C . HIS B 1 64 ? 8.641 -1.4 -4.02 1 98.81 64 HIS B C 1
ATOM 1483 O O . HIS B 1 64 ? 8.43 -2.438 -3.385 1 98.81 64 HIS B O 1
ATOM 1489 N N . ARG B 1 65 ? 9.719 -0.695 -3.852 1 98.75 65 ARG B N 1
ATOM 1490 C CA . ARG B 1 65 ? 10.641 -0.947 -2.748 1 98.75 65 ARG B CA 1
ATOM 1491 C C . ARG B 1 65 ? 10.828 0.302 -1.893 1 98.75 65 ARG B C 1
ATOM 1493 O O . ARG B 1 65 ? 10.938 1.411 -2.42 1 98.75 65 ARG B O 1
ATOM 1500 N N . GLY B 1 66 ? 10.867 0.112 -0.503 1 98.88 66 GLY B N 1
ATOM 1501 C CA . GLY B 1 66 ? 11.242 1.218 0.365 1 98.88 66 GLY B CA 1
ATOM 1502 C C . GLY B 1 66 ? 12.609 1.797 0.042 1 98.88 66 GLY B C 1
ATOM 1503 O O . GLY B 1 66 ? 13.516 1.068 -0.36 1 98.88 66 GLY B O 1
ATOM 1504 N N . ILE B 1 67 ? 12.758 3.098 0.257 1 98.81 67 ILE B N 1
ATOM 1505 C CA . ILE B 1 67 ? 14.016 3.752 -0.077 1 98.81 67 ILE B CA 1
ATOM 1506 C C . ILE B 1 67 ? 14.984 3.646 1.103 1 98.81 67 ILE B C 1
ATOM 1508 O O . ILE B 1 67 ? 14.641 3.08 2.143 1 98.81 67 ILE B O 1
ATOM 1512 N N . ALA B 1 68 ? 16.219 4.086 0.927 1 98.44 68 ALA B N 1
ATOM 1513 C CA . ALA B 1 68 ? 17.25 4.16 1.96 1 98.44 68 ALA B CA 1
ATOM 1514 C C . ALA B 1 68 ? 17.672 2.766 2.414 1 98.44 68 ALA B C 1
ATOM 1516 O O . ALA B 1 68 ? 17.953 2.547 3.598 1 98.44 68 ALA B O 1
ATOM 1517 N N . GLY B 1 69 ? 17.609 1.783 1.471 1 97.5 69 GLY B N 1
ATOM 1518 C CA . GLY B 1 69 ? 18.047 0.435 1.78 1 97.5 69 GLY B CA 1
ATOM 1519 C C . GLY B 1 69 ? 17 -0.4 2.48 1 97.5 69 GLY B C 1
ATOM 1520 O O . GLY B 1 69 ? 17.312 -1.388 3.145 1 97.5 69 GLY B O 1
ATOM 1521 N N . SER B 1 70 ? 15.773 -0.029 2.357 1 98.56 70 SER B N 1
ATOM 1522 C CA . SER B 1 70 ? 14.648 -0.695 3.002 1 98.56 70 SER B CA 1
ATOM 1523 C C . SER B 1 70 ? 14.484 -2.121 2.486 1 98.56 70 SER B C 1
ATOM 1525 O O . SER B 1 70 ? 14.656 -2.381 1.295 1 98.56 70 SER B O 1
ATOM 1527 N N . GLY B 1 71 ? 14.133 -3.039 3.395 1 97.88 71 GLY B N 1
ATOM 1528 C CA . GLY B 1 71 ? 13.758 -4.398 3.033 1 97.88 71 GLY B CA 1
ATOM 1529 C C . GLY B 1 71 ? 12.258 -4.586 2.887 1 97.88 71 GLY B C 1
ATOM 1530 O O . GLY B 1 71 ? 11.766 -5.715 2.9 1 97.88 71 GLY B O 1
ATOM 1531 N N . THR B 1 72 ? 11.531 -3.512 2.838 1 98.81 72 THR B N 1
ATOM 1532 C CA . THR B 1 72 ? 10.078 -3.557 2.686 1 98.81 72 THR B CA 1
ATOM 1533 C C . THR B 1 72 ? 9.68 -3.303 1.234 1 98.81 72 THR B C 1
ATOM 1535 O O . THR B 1 72 ? 10.148 -2.35 0.613 1 98.81 72 THR B O 1
ATOM 1538 N N . PHE B 1 73 ? 8.867 -4.203 0.684 1 98.81 73 PHE B N 1
ATOM 1539 C CA . PHE B 1 73 ? 8.305 -4.086 -0.656 1 98.81 73 PHE B CA 1
ATOM 1540 C C . PHE B 1 73 ? 6.785 -4.008 -0.602 1 98.81 73 PHE B C 1
ATOM 1542 O O . PHE B 1 73 ? 6.168 -4.48 0.354 1 98.81 73 PHE B O 1
ATOM 1549 N N . MET B 1 74 ? 6.23 -3.383 -1.562 1 98.81 74 MET B N 1
ATOM 1550 C CA . MET B 1 74 ? 4.781 -3.334 -1.707 1 98.81 74 MET B CA 1
ATOM 1551 C C . MET B 1 74 ? 4.367 -3.666 -3.137 1 98.81 74 MET B C 1
ATOM 1553 O O . MET B 1 74 ? 4.82 -3.025 -4.086 1 98.81 74 MET B O 1
ATOM 1557 N N . ASN B 1 75 ? 3.539 -4.633 -3.246 1 98.62 75 ASN B N 1
ATOM 1558 C CA . ASN B 1 75 ? 2.842 -4.91 -4.496 1 98.62 75 ASN B CA 1
ATOM 1559 C C . ASN B 1 75 ? 1.495 -4.195 -4.559 1 98.62 75 ASN B C 1
ATOM 1561 O O . ASN B 1 75 ? 0.73 -4.215 -3.594 1 98.62 75 ASN B O 1
ATOM 1565 N N . TYR B 1 76 ? 1.255 -3.584 -5.594 1 98.69 76 TYR B N 1
ATOM 1566 C CA . TYR B 1 76 ? -0.009 -2.928 -5.906 1 98.69 76 TYR B CA 1
ATOM 1567 C C . TYR B 1 76 ? -0.599 -3.477 -7.203 1 98.69 76 TYR B C 1
ATOM 1569 O O . TYR B 1 76 ? -0.088 -3.201 -8.289 1 98.69 76 TYR B O 1
ATOM 1577 N N . ALA B 1 77 ? -1.693 -4.258 -7.105 1 98.69 77 ALA B N 1
ATOM 1578 C CA . ALA B 1 77 ? -2.279 -4.906 -8.273 1 98.69 77 ALA B CA 1
ATOM 1579 C C . ALA B 1 77 ? -3.768 -4.586 -8.391 1 98.69 77 ALA B C 1
ATOM 1581 O O . ALA B 1 77 ? -4.535 -4.82 -7.453 1 98.69 77 ALA B O 1
ATOM 1582 N N . VAL B 1 78 ? -4.188 -4.109 -9.539 1 98.56 78 VAL B N 1
ATOM 1583 C CA . VAL B 1 78 ? -5.578 -3.77 -9.812 1 98.56 78 VAL B CA 1
ATOM 1584 C C . VAL B 1 78 ? -6.246 -4.906 -10.586 1 98.56 78 VAL B C 1
ATOM 1586 O O . VAL B 1 78 ? -5.723 -5.367 -11.602 1 98.56 78 VAL B O 1
ATOM 1589 N N . TRP B 1 79 ? -7.34 -5.352 -10.07 1 98.69 79 TRP B N 1
ATOM 1590 C CA . TRP B 1 79 ? -8.102 -6.441 -10.672 1 98.69 79 TRP B CA 1
ATOM 1591 C C . TRP B 1 79 ? -9.492 -5.977 -11.086 1 98.69 79 TRP B C 1
ATOM 1593 O O . TRP B 1 79 ? -10.086 -5.125 -10.422 1 98.69 79 TRP B O 1
ATOM 1603 N N . GLU B 1 80 ? -10.016 -6.602 -12.062 1 98.62 80 GLU B N 1
ATOM 1604 C CA . GLU B 1 80 ? -11.352 -6.285 -12.562 1 98.62 80 GLU B CA 1
ATOM 1605 C C . GLU B 1 80 ? -12.422 -6.594 -11.523 1 98.62 80 GLU B C 1
ATOM 1607 O O . GLU B 1 80 ? -13.461 -5.926 -11.477 1 98.62 80 GLU B O 1
ATOM 1612 N N . SER B 1 81 ? -12.18 -7.648 -10.781 1 98.69 81 SER B N 1
ATOM 1613 C CA . SER B 1 81 ? -13.172 -8.07 -9.797 1 98.69 81 SER B CA 1
ATOM 1614 C C . SER B 1 81 ? -12.539 -8.961 -8.727 1 98.69 81 SER B C 1
ATOM 1616 O O . SER B 1 81 ? -11.477 -9.547 -8.945 1 98.69 81 SER B O 1
ATOM 1618 N N . LEU B 1 82 ? -13.266 -9.047 -7.613 1 98.75 82 LEU B N 1
ATOM 1619 C CA . LEU B 1 82 ? -12.844 -9.938 -6.543 1 98.75 82 LEU B CA 1
ATOM 1620 C C . LEU B 1 82 ? -12.883 -11.391 -7.004 1 98.75 82 LEU B C 1
ATOM 1622 O O . LEU B 1 82 ? -12.008 -12.188 -6.645 1 98.75 82 LEU B O 1
ATOM 1626 N N . GLU B 1 83 ? -13.875 -11.734 -7.812 1 98.44 83 GLU B N 1
ATOM 1627 C CA . GLU B 1 83 ? -14.039 -13.094 -8.312 1 98.44 83 GLU B CA 1
ATOM 1628 C C . GLU B 1 83 ? -12.828 -13.523 -9.141 1 98.44 83 GLU B C 1
ATOM 1630 O O . GLU B 1 83 ? -12.328 -14.641 -8.992 1 98.44 83 GLU B O 1
ATOM 1635 N N . ARG B 1 84 ? -12.406 -12.68 -10 1 98.38 84 ARG B N 1
ATOM 1636 C CA . ARG B 1 84 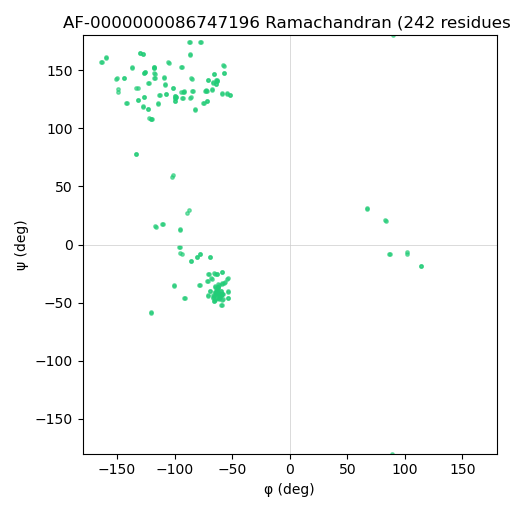? -11.258 -12.992 -10.852 1 98.38 84 ARG B CA 1
ATOM 1637 C C . ARG B 1 84 ? -9.992 -13.148 -10.016 1 98.38 84 ARG B C 1
ATOM 1639 O O . ARG B 1 84 ? -9.211 -14.078 -10.234 1 98.38 84 ARG B O 1
ATOM 1646 N N . PHE B 1 85 ? -9.844 -12.305 -9.062 1 98.69 85 PHE B N 1
ATOM 1647 C CA . PHE B 1 85 ? -8.688 -12.422 -8.18 1 98.69 85 PHE B CA 1
ATOM 1648 C C . PHE B 1 85 ? -8.766 -13.703 -7.359 1 98.69 85 PHE B C 1
ATOM 1650 O O . PHE B 1 85 ? -7.785 -14.445 -7.27 1 98.69 85 PHE B O 1
ATOM 1657 N N . ARG B 1 86 ? -9.875 -13.93 -6.777 1 98.31 86 ARG B N 1
ATOM 1658 C CA . ARG B 1 86 ? -10.055 -15.125 -5.957 1 98.31 86 ARG B CA 1
ATOM 1659 C C . ARG B 1 86 ? -9.703 -16.375 -6.742 1 98.31 86 ARG B C 1
ATOM 1661 O O . ARG B 1 86 ? -8.992 -17.25 -6.234 1 98.31 86 ARG B O 1
ATOM 1668 N N . ALA B 1 87 ? -10.172 -16.469 -7.949 1 97.88 87 ALA B N 1
ATOM 1669 C CA . ALA B 1 87 ? -9.914 -17.625 -8.789 1 97.88 87 ALA B CA 1
ATOM 1670 C C . ALA B 1 87 ? -8.414 -17.812 -9.023 1 97.88 87 ALA B C 1
ATOM 1672 O O . ALA B 1 87 ? -7.891 -18.922 -8.93 1 97.88 87 ALA B O 1
ATOM 1673 N N . ALA B 1 88 ? -7.742 -16.734 -9.266 1 97.81 88 ALA B N 1
ATOM 1674 C CA . ALA B 1 88 ? -6.309 -16.781 -9.531 1 97.81 88 ALA B CA 1
ATOM 1675 C C . ALA B 1 88 ? -5.523 -17.125 -8.266 1 97.81 88 ALA B C 1
ATOM 1677 O O . ALA B 1 88 ? -4.613 -17.953 -8.289 1 97.81 88 ALA B O 1
ATOM 1678 N N . PHE B 1 89 ? -5.906 -16.484 -7.172 1 97.5 89 PHE B N 1
ATOM 1679 C CA . PHE B 1 89 ? -5.172 -16.594 -5.918 1 97.5 89 PHE B CA 1
ATOM 1680 C C . PHE B 1 89 ? -5.352 -17.969 -5.297 1 97.5 89 PHE B C 1
ATOM 1682 O O . P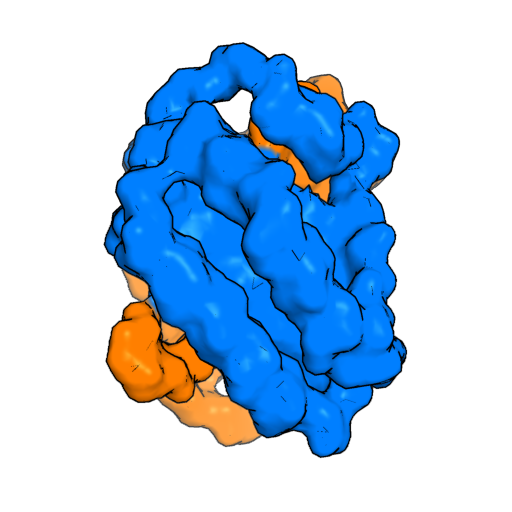HE B 1 89 ? -4.43 -18.5 -4.676 1 97.5 89 PHE B O 1
ATOM 1689 N N . MET B 1 90 ? -6.488 -18.562 -5.512 1 96.62 90 MET B N 1
ATOM 1690 C CA . MET B 1 90 ? -6.785 -19.828 -4.867 1 96.62 90 MET B CA 1
ATOM 1691 C C . MET B 1 90 ? -6.457 -21 -5.793 1 96.62 90 MET B C 1
ATOM 1693 O O . MET B 1 90 ? -6.625 -22.156 -5.422 1 96.62 90 MET B O 1
ATOM 1697 N N . ASP B 1 91 ? -6.02 -20.672 -6.98 1 96.31 91 ASP B N 1
ATOM 1698 C CA . ASP B 1 91 ? -5.59 -21.703 -7.91 1 96.31 91 ASP B CA 1
ATOM 1699 C C . ASP B 1 91 ? -4.449 -22.547 -7.324 1 96.31 91 ASP B C 1
ATOM 1701 O O . ASP B 1 91 ? -3.453 -21.984 -6.852 1 96.31 91 ASP B O 1
ATOM 1705 N N . PRO B 1 92 ? -4.562 -23.938 -7.355 1 95.44 92 PRO B N 1
ATOM 1706 C CA . PRO B 1 92 ? -3.5 -24.781 -6.812 1 95.44 92 PRO B CA 1
ATOM 1707 C C . PRO B 1 92 ? -2.137 -24.5 -7.441 1 95.44 92 PRO B C 1
ATOM 1709 O O . PRO B 1 92 ? -1.109 -24.609 -6.766 1 95.44 92 PRO B O 1
ATOM 1712 N N . GLU B 1 93 ? -2.111 -24.125 -8.68 1 94.5 93 GLU B N 1
ATOM 1713 C CA . GLU B 1 93 ? -0.857 -23.781 -9.344 1 94.5 93 GLU B CA 1
ATOM 1714 C C . GLU B 1 93 ? -0.186 -22.594 -8.664 1 94.5 93 GLU B C 1
ATOM 1716 O O . GLU B 1 93 ? 1.031 -22.578 -8.469 1 94.5 93 GLU B O 1
ATOM 1721 N N . PHE B 1 94 ? -0.967 -21.609 -8.32 1 95.31 94 PHE B N 1
ATOM 1722 C CA . PHE B 1 94 ? -0.408 -20.453 -7.645 1 95.31 94 PHE B CA 1
ATOM 1723 C C . PHE B 1 94 ? 0.051 -20.812 -6.234 1 95.31 94 PHE B C 1
ATOM 1725 O O . PHE B 1 94 ? 1.112 -20.359 -5.793 1 95.31 94 PHE B O 1
ATOM 1732 N N . LYS B 1 95 ? -0.671 -21.594 -5.535 1 92.62 95 LYS B N 1
ATOM 1733 C CA . LYS B 1 95 ? -0.327 -21.984 -4.172 1 92.62 95 LYS B CA 1
ATOM 1734 C C . LYS B 1 95 ? 1.038 -22.672 -4.125 1 92.62 95 LYS B C 1
ATOM 1736 O O . LYS B 1 95 ? 1.787 -22.5 -3.16 1 92.62 95 LYS B O 1
ATOM 1741 N N . GLU B 1 96 ? 1.347 -23.359 -5.129 1 92.31 96 GLU B N 1
ATOM 1742 C CA . GLU B 1 96 ? 2.645 -24.016 -5.215 1 92.31 96 GLU B CA 1
ATOM 1743 C C . GLU B 1 96 ? 3.773 -23 -5.359 1 92.31 96 GLU B C 1
ATOM 1745 O O . GLU B 1 96 ? 4.895 -23.25 -4.902 1 92.31 96 GLU B O 1
ATOM 1750 N N . LYS B 1 97 ? 3.428 -21.891 -5.961 1 92 97 LYS B N 1
ATOM 1751 C CA . LYS B 1 97 ? 4.434 -20.859 -6.188 1 92 97 LYS B CA 1
ATOM 1752 C C . LYS B 1 97 ? 4.832 -20.188 -4.879 1 92 97 LYS B C 1
ATOM 1754 O O . LYS B 1 97 ? 5.957 -19.703 -4.742 1 92 97 LYS B O 1
ATOM 1759 N N . LEU B 1 98 ? 3.969 -20.188 -3.893 1 90.88 98 LEU B N 1
ATOM 1760 C CA . LEU B 1 98 ? 4.242 -19.562 -2.604 1 90.88 98 LEU B CA 1
ATOM 1761 C C . LEU B 1 98 ? 5.414 -20.25 -1.907 1 90.88 98 LEU B C 1
ATOM 1763 O O . LEU B 1 98 ? 6.148 -19.625 -1.144 1 90.88 98 LEU B O 1
ATOM 1767 N N . SER B 1 99 ? 5.617 -21.516 -2.256 1 90 99 SER B N 1
ATOM 1768 C CA . SER B 1 99 ? 6.707 -22.281 -1.652 1 90 99 SER B CA 1
ATOM 1769 C C . SER B 1 99 ? 8.047 -21.922 -2.279 1 90 99 SER B C 1
ATOM 1771 O O . SER B 1 99 ? 9.102 -22.266 -1.74 1 90 99 SER B O 1
ATOM 1773 N N . LYS B 1 100 ? 8.016 -21.156 -3.326 1 90.94 100 LYS B N 1
ATOM 1774 C CA . LYS B 1 100 ? 9.25 -20.797 -4.031 1 90.94 100 LYS B CA 1
ATOM 1775 C C . LYS B 1 100 ? 9.914 -19.578 -3.402 1 90.94 100 LYS B C 1
ATOM 1777 O O . LYS B 1 100 ? 11.078 -19.281 -3.68 1 90.94 100 LYS B O 1
ATOM 1782 N N . TYR B 1 101 ? 9.203 -18.875 -2.562 1 93.12 101 TYR B N 1
ATOM 1783 C CA . TYR B 1 101 ? 9.797 -17.734 -1.888 1 93.12 101 TYR B CA 1
ATOM 1784 C C . TYR B 1 101 ? 10.898 -18.172 -0.928 1 93.12 101 TYR B C 1
ATOM 1786 O O . TYR B 1 101 ? 10.758 -19.188 -0.242 1 93.12 101 TYR B O 1
ATOM 1794 N N . PRO B 1 102 ? 12 -17.359 -0.935 1 90.75 102 PRO B N 1
ATOM 1795 C CA . PRO B 1 102 ? 13.031 -17.688 0.051 1 90.75 102 PRO B CA 1
ATOM 1796 C C . PRO B 1 102 ? 12.508 -17.672 1.484 1 90.75 102 PRO B C 1
ATOM 1798 O O . PRO B 1 102 ? 11.555 -16.938 1.789 1 90.75 102 PRO B O 1
ATOM 1801 N N . ASP B 1 103 ? 13.273 -18.484 2.262 1 92.62 103 ASP B N 1
ATOM 1802 C CA . ASP B 1 103 ? 12.93 -18.5 3.678 1 92.62 103 ASP B CA 1
ATOM 1803 C C . ASP B 1 103 ? 13.133 -17.125 4.316 1 92.62 103 ASP B C 1
ATOM 1805 O O . ASP B 1 103 ? 14.055 -16.406 3.949 1 92.62 103 ASP B O 1
ATOM 1809 N N . GLY B 1 104 ? 12.211 -16.781 5.188 1 94.31 104 GLY B N 1
ATOM 1810 C CA . GLY B 1 104 ? 12.398 -15.555 5.949 1 94.31 104 GLY B CA 1
ATOM 1811 C C . GLY B 1 104 ? 11.562 -14.398 5.426 1 94.31 104 GLY B C 1
ATOM 1812 O O . GLY B 1 104 ? 11.477 -13.352 6.066 1 94.31 104 GLY B O 1
ATOM 1813 N N . ILE B 1 105 ? 10.945 -14.57 4.344 1 96.25 105 ILE B N 1
ATOM 1814 C CA . ILE B 1 105 ? 10.109 -13.523 3.781 1 96.25 105 ILE B CA 1
ATOM 1815 C C . ILE B 1 105 ? 8.719 -13.578 4.422 1 96.25 105 ILE B C 1
ATOM 1817 O O . ILE B 1 105 ? 8.148 -14.656 4.598 1 96.25 105 ILE B O 1
ATOM 1821 N N . VAL B 1 106 ? 8.305 -12.438 4.816 1 97.69 106 VAL B N 1
ATOM 1822 C CA . VAL B 1 106 ? 6.949 -12.305 5.344 1 97.69 106 VAL B CA 1
ATOM 1823 C C . VAL B 1 106 ? 6.109 -11.453 4.398 1 97.69 106 VAL B C 1
ATOM 1825 O O . VAL B 1 106 ? 6.539 -10.375 3.977 1 97.69 106 VAL B O 1
ATOM 1828 N N . GLY B 1 107 ? 4.93 -11.938 4.008 1 97.81 107 GLY B N 1
ATOM 1829 C CA . GLY B 1 107 ? 3.969 -11.195 3.209 1 97.81 107 GLY B CA 1
ATOM 1830 C C . GLY B 1 107 ? 2.652 -10.961 3.926 1 97.81 107 GLY B C 1
ATOM 1831 O O . GLY B 1 107 ? 2.217 -11.797 4.723 1 97.81 107 GLY B O 1
ATOM 1832 N N . SER B 1 108 ? 2.031 -9.867 3.65 1 98.62 108 SER B N 1
ATOM 1833 C CA . SER B 1 108 ? 0.734 -9.539 4.23 1 98.62 108 SER B CA 1
ATOM 1834 C C . SER B 1 108 ? -0.235 -9.031 3.166 1 98.62 108 SER B C 1
ATOM 1836 O O . SER B 1 108 ? -0.525 -7.836 3.102 1 98.62 108 SER B O 1
ATOM 1838 N N . PRO B 1 109 ? -0.789 -9.938 2.391 1 98.69 109 PRO B N 1
ATOM 1839 C CA . PRO B 1 109 ? -1.762 -9.523 1.376 1 98.69 109 PRO B CA 1
ATOM 1840 C C . PRO B 1 109 ? -3.09 -9.078 1.981 1 98.69 109 PRO B C 1
ATOM 1842 O O . PRO B 1 109 ? -3.535 -9.641 2.986 1 98.69 109 PRO B O 1
ATOM 1845 N N . HIS B 1 110 ? -3.666 -8.078 1.43 1 98.94 110 HIS B N 1
ATOM 1846 C CA . HIS B 1 110 ? -4.977 -7.555 1.796 1 98.94 110 HIS B CA 1
ATOM 1847 C C . HIS B 1 110 ? -5.672 -6.918 0.595 1 98.94 110 HIS B C 1
ATOM 1849 O O . HIS B 1 110 ? -5.012 -6.359 -0.284 1 98.94 110 HIS B O 1
ATOM 1855 N N . VAL B 1 111 ? -6.957 -7.094 0.531 1 98.94 111 VAL B N 1
ATOM 1856 C CA . VAL B 1 111 ? -7.699 -6.609 -0.628 1 98.94 111 VAL B CA 1
ATOM 1857 C C . VAL B 1 111 ? -8.406 -5.301 -0.281 1 98.94 111 VAL B C 1
ATOM 1859 O O . VAL B 1 111 ? -9.055 -5.199 0.765 1 98.94 111 VAL B O 1
ATOM 1862 N N . PHE B 1 112 ? -8.312 -4.34 -1.18 1 98.94 112 PHE B N 1
ATOM 1863 C CA . PHE B 1 112 ? -8.828 -2.994 -0.969 1 98.94 112 PHE B CA 1
ATOM 1864 C C . PHE B 1 112 ? -9.742 -2.578 -2.119 1 98.94 112 PHE B C 1
ATOM 1866 O O . PHE B 1 112 ? -9.766 -3.229 -3.166 1 98.94 112 PHE B O 1
ATOM 1873 N N . GLN B 1 113 ? -10.5 -1.522 -1.854 1 98.75 113 GLN B N 1
ATOM 1874 C CA . GLN B 1 113 ? -11.125 -0.714 -2.896 1 98.75 113 GLN B CA 1
ATOM 1875 C C . GLN B 1 113 ? -10.766 0.761 -2.738 1 98.75 113 GLN B C 1
ATOM 1877 O O . GLN B 1 113 ? -10.531 1.229 -1.623 1 98.75 113 GLN B O 1
ATOM 1882 N N . LYS B 1 114 ? -10.695 1.467 -3.875 1 98.56 114 LYS B N 1
ATOM 1883 C CA . LYS B 1 114 ? -10.469 2.908 -3.822 1 98.56 114 LYS B CA 1
ATOM 1884 C C . LYS B 1 114 ? -11.625 3.623 -3.137 1 98.56 114 LYS B C 1
ATOM 1886 O O . LYS B 1 114 ? -12.789 3.268 -3.342 1 98.56 114 LYS B O 1
ATOM 1891 N N . VAL B 1 115 ? -11.266 4.547 -2.324 1 98.38 115 VAL B N 1
ATOM 1892 C CA . VAL B 1 115 ? -12.258 5.395 -1.67 1 98.38 115 VAL B CA 1
ATOM 1893 C C . VAL B 1 115 ? -12.359 6.73 -2.4 1 98.38 115 VAL B C 1
ATOM 1895 O O . VAL B 1 115 ? -11.359 7.414 -2.604 1 98.38 115 VAL B O 1
ATOM 1898 N N . ALA B 1 116 ? -13.562 7.062 -2.84 1 97.31 116 ALA B N 1
ATOM 1899 C CA . ALA B 1 116 ? -13.781 8.383 -3.428 1 97.31 116 ALA B CA 1
ATOM 1900 C C . ALA B 1 116 ? -13.812 9.461 -2.354 1 97.31 116 ALA B C 1
ATOM 1902 O O . ALA B 1 116 ? -14.57 9.367 -1.388 1 97.31 116 ALA B O 1
ATOM 1903 N N . VAL B 1 117 ? -12.93 10.383 -2.498 1 97.31 117 VAL B N 1
ATOM 1904 C CA . VAL B 1 117 ? -12.93 11.547 -1.622 1 97.31 117 VAL B CA 1
ATOM 1905 C C . VAL B 1 117 ? -13.102 12.82 -2.451 1 97.31 117 VAL B C 1
ATOM 1907 O O . VAL B 1 117 ? -12.18 13.25 -3.146 1 97.31 117 VAL B O 1
ATOM 1910 N N . PRO B 1 118 ? -14.289 13.438 -2.352 1 93.88 118 PRO B N 1
ATOM 1911 C CA . PRO B 1 118 ? -14.594 14.586 -3.211 1 93.88 118 PRO B CA 1
ATOM 1912 C C . PRO B 1 118 ? -13.516 15.664 -3.17 1 93.88 118 PRO B C 1
ATOM 1914 O O . PRO B 1 118 ? -13.078 16.062 -2.086 1 93.88 118 PRO B O 1
ATOM 1917 N N . GLY B 1 119 ? -13.094 1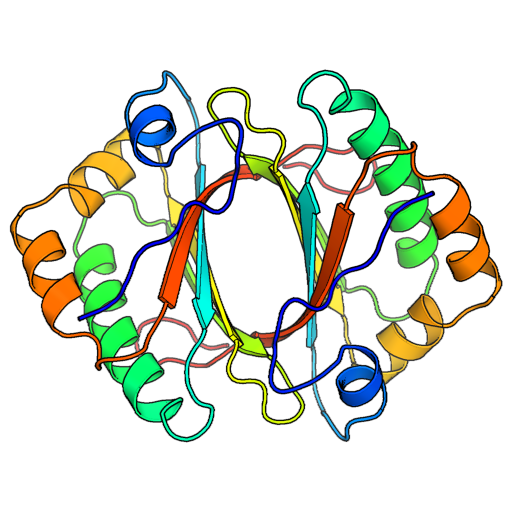6.031 -4.367 1 93.5 119 GLY B N 1
ATOM 1918 C CA . GLY B 1 119 ? -12.125 17.109 -4.484 1 93.5 119 GLY B CA 1
ATOM 1919 C C . GLY B 1 119 ? -10.688 16.625 -4.375 1 93.5 119 GLY B C 1
ATOM 1920 O O . GLY B 1 119 ? -9.75 17.406 -4.539 1 93.5 119 GLY B O 1
ATOM 1921 N N . ILE B 1 120 ? -10.562 15.406 -4.035 1 96.06 120 ILE B N 1
ATOM 1922 C CA . ILE B 1 120 ? -9.203 14.906 -3.816 1 96.06 120 ILE B CA 1
ATOM 1923 C C . ILE B 1 120 ? -8.922 13.75 -4.773 1 96.06 120 ILE B C 1
ATOM 1925 O O . ILE B 1 120 ? -7.969 13.797 -5.555 1 96.06 120 ILE B O 1
ATOM 1929 N N . CYS B 1 121 ? -9.82 12.625 -4.684 1 94.06 121 CYS B N 1
ATOM 1930 C CA . CYS B 1 121 ? -9.633 11.469 -5.551 1 94.06 121 CYS B CA 1
ATOM 1931 C C . CYS B 1 121 ? -10.969 10.805 -5.855 1 94.06 121 CYS B C 1
ATOM 1933 O O . CYS B 1 121 ? -11.859 10.758 -5 1 94.06 121 CYS B O 1
ATOM 1935 N N . VAL B 1 122 ? -11.281 10.484 -7.234 1 82.69 122 VAL B N 1
ATOM 1936 C CA . VAL B 1 122 ? -12.555 10 -7.738 1 82.69 122 VAL B CA 1
ATOM 1937 C C . VAL B 1 122 ? -12.609 8.477 -7.641 1 82.69 122 VAL B C 1
ATOM 1939 O O . VAL B 1 122 ? -13.672 7.871 -7.789 1 82.69 122 VAL B O 1
ATOM 1942 N N . ALA B 1 123 ? -12.031 7.805 -6.801 1 75 123 ALA B N 1
ATOM 1943 C CA . ALA B 1 123 ? -11.953 6.348 -6.762 1 75 123 ALA B CA 1
ATOM 1944 C C . ALA B 1 123 ? -12.07 5.754 -8.164 1 75 123 ALA B C 1
ATOM 1946 O O . ALA B 1 123 ? -12.719 6.332 -9.039 1 75 123 ALA B O 1
#

Nearest PDB structures (foldseek):
  7bio-assembly1_A  TM=8.385E-01  e=3.906E-06  Streptomyces bottropensis
  4dpo-assembly1_B  TM=8.249E-01  e=7.656E-05  Methanosarcina mazei Go1
  4zos-assembly1_C  TM=8.761E-01  e=1.979E-04  Yersinia enterocolitica subsp. enterocolitica 8081
  1x7v-assembly3_C  TM=7.057E-01  e=1.119E-04  Pseudomonas aeruginosa
  2gff-assembly1_A  TM=6.980E-01  e=1.744E-04  Yersinia pestis

pLDDT: mean 96.7, std 3.12, range [75.0, 98.94]

Radius of gyration: 17.34 Å; Cα contacts (8 Å, |Δi|>4): 521; chains: 2; bounding box: 40×48×38 Å

Sequence (246 aa):
MVKLEEMDTHVTLREQLFSNTDGSIVLVNIFHVDPSMADALIETWKEDAEYFRSKVGLISTQLHRGIAGSGTFMNYAVWESLERFRAAFMDPEFKEKLSKYPDGIVGSPHVFQKVAVPGICVAMVKLEEMDTHVTLREQLFSNTDGSIVLVNIFHVDPSMADALIETWKEDAEYFRSKVGLISTQLHRGIAGSGTFMNYAVWESLERFRAAFMDPEFKEKLSKYPDGIVGSPHVFQKVAVPGICVA

Organism: NCBI:txid471575

Secondary structure (DSSP, 8-state):
-PEE--S-SSS-HHHHHTS---S-EEEEEEEE--GGGHHHHHHHHHHHHHHHHTSTTEEEEEEEEESTT--EEEEEEEES-HHHHHHHHT-HHHHHHHTTSPTT-EEEEEEEEEEPBTTTB--/-PEE--S-SSS-HHHHHTS---S-EEEEEEEE--GGGHHHHHHHHHHHHHHHHTSTTEEEEEEEEESTT--EEEEEEEES-HHHHHHHHT-HHHHHHHTTSPTT-EEEEEEEEEEPBTTTB--

Foldseek 3Di:
DAAEDAPDPPDGQVNVLPDDDDFKKKKKKKKADQLVCQVVVVVLVVVLVVQLVVFPFWPDKDKDADPPSGRIIMIITMGGTSNRVSCSCVPPVSVVSSVVRDPPMYMHIDMGDDDDDPPPHHD/DAAEDAPDPPAGQVNVLPDDDDFKKKKKKKKADQLVCQVVVVVLVVVLVVQLVVFPFWPDKDKDADPPSGRIIMIITMGGTSNRVSCSCVPPVSVVSSVVRDPPMYMHIDMGDDDDDPPPHHD

InterPro domains:
  IPR007138 Antibiotic biosynthesis monooxygenase domain [PF03992] (25-96)
  IPR007138 Antibiotic biosynthesis monooxygenase domain [PS51725] (25-115)
  IPR011008 Dimeric alpha-beta barrel [SSF54909] (19-115)

Solvent-accessible surface area (backbone atoms only — not comparable to full-atom values): 12852 Å² total; per-residue (Å²): 60,51,42,78,45,75,72,41,94,83,39,48,55,70,54,41,63,68,42,90,68,75,55,56,30,31,45,36,30,45,34,42,40,61,52,92,44,47,68,59,49,53,56,49,48,50,53,53,50,54,54,48,66,74,41,72,45,62,72,48,53,43,45,28,36,29,49,72,74,30,30,33,33,38,37,45,31,37,26,55,26,48,67,39,46,40,55,55,64,67,29,68,72,49,54,58,52,47,57,68,33,58,73,75,27,36,36,24,55,42,53,26,31,64,40,64,36,92,98,69,28,81,83,61,51,42,79,45,73,72,39,94,81,39,48,54,69,55,42,63,69,42,93,67,77,56,56,30,31,44,35,30,45,33,42,39,59,51,92,45,49,67,58,49,53,56,49,49,49,53,53,48,54,53,48,65,73,41,74,45,61,73,48,54,42,45,30,35,30,49,72,74,30,30,32,32,38,39,45,30,37,27,55,26,47,68,39,46,39,55,55,64,67,29,69,72,48,55,58,52,47,58,67,34,58,73,75,28,36,35,24,55,42,53,26,31,65,39,63,37,92,97,70,27,80,83